Protein AF-A0AAX4KE90-F1 (afdb_monomer)

Organism: NCBI:txid1423913

pLDDT: mean 71.51, std 12.69, range [43.91, 91.75]

Structure (mmCIF, N/CA/C/O backbone):
data_AF-A0AAX4KE90-F1
#
_entry.id   AF-A0AAX4KE90-F1
#
loop_
_atom_site.group_PDB
_atom_site.id
_atom_site.type_symbol
_atom_site.label_atom_id
_atom_site.label_alt_id
_atom_site.label_comp_id
_atom_site.label_asym_id
_atom_site.label_entity_id
_atom_site.label_seq_id
_atom_site.pdbx_PDB_ins_code
_atom_site.Cartn_x
_atom_site.Cartn_y
_atom_site.Cartn_z
_atom_site.occupancy
_atom_site.B_iso_or_equiv
_atom_site.auth_seq_id
_atom_site.auth_comp_id
_atom_site.auth_asym_id
_atom_site.auth_atom_id
_atom_site.pdbx_PDB_model_num
ATOM 1 N N . MET A 1 1 ? -18.660 1.864 44.547 1.00 46.84 1 MET A N 1
ATOM 2 C CA . MET A 1 1 ? -18.803 2.066 43.085 1.00 46.84 1 MET A CA 1
ATOM 3 C C . MET A 1 1 ? -17.584 2.753 42.458 1.00 46.84 1 MET A C 1
ATOM 5 O O . MET A 1 1 ? -17.376 2.588 41.273 1.00 46.84 1 MET A O 1
ATOM 9 N N . THR A 1 2 ? -16.749 3.467 43.222 1.00 52.31 2 THR A N 1
ATOM 10 C CA . THR A 1 2 ? -15.559 4.207 42.752 1.00 52.31 2 THR A CA 1
ATOM 11 C C . THR A 1 2 ? -14.305 3.350 42.516 1.00 52.31 2 THR A C 1
ATOM 13 O O . THR A 1 2 ? -13.546 3.651 41.601 1.00 52.31 2 THR A O 1
ATOM 16 N N . GLU A 1 3 ? -14.090 2.265 43.269 1.00 49.69 3 GLU A N 1
ATOM 17 C CA . GLU A 1 3 ? -12.878 1.432 43.130 1.00 49.69 3 GLU A CA 1
ATOM 18 C C . GLU A 1 3 ? -12.846 0.565 41.859 1.00 49.69 3 GLU A C 1
ATOM 20 O O . GLU A 1 3 ? -11.779 0.390 41.275 1.00 49.69 3 GLU A O 1
ATOM 25 N N . ALA A 1 4 ? -14.001 0.103 41.365 1.00 54.19 4 ALA A N 1
ATOM 26 C CA . ALA A 1 4 ? -14.086 -0.668 40.118 1.00 54.19 4 ALA A CA 1
ATOM 27 C C . ALA A 1 4 ? -13.655 0.167 38.894 1.00 54.19 4 ALA A C 1
ATOM 29 O O . ALA A 1 4 ? -12.839 -0.274 38.090 1.00 54.19 4 ALA A O 1
ATOM 30 N N . TYR A 1 5 ? -14.094 1.430 38.818 1.00 48.88 5 TYR A N 1
ATOM 31 C CA . TYR A 1 5 ? -13.675 2.357 37.757 1.00 48.88 5 TYR A CA 1
ATOM 32 C C . TYR A 1 5 ? -12.189 2.736 37.833 1.00 48.88 5 TYR A C 1
ATOM 34 O O . TYR A 1 5 ? -11.573 3.060 36.816 1.00 48.88 5 TYR A O 1
ATOM 42 N N . LEU A 1 6 ? -11.605 2.723 39.033 1.00 51.50 6 LEU A N 1
ATOM 43 C CA . LEU A 1 6 ? -10.176 2.954 39.245 1.00 51.50 6 LEU A CA 1
ATOM 44 C C . LEU A 1 6 ? -9.335 1.747 38.801 1.00 51.50 6 LEU A C 1
ATOM 46 O O . LEU A 1 6 ? -8.264 1.946 38.227 1.00 51.50 6 LEU A O 1
ATOM 50 N N . GLY A 1 7 ? -9.829 0.522 39.007 1.00 58.28 7 GLY A N 1
ATOM 51 C CA . GLY A 1 7 ? -9.220 -0.713 38.503 1.00 58.28 7 GLY A CA 1
ATOM 52 C C . GLY A 1 7 ? -9.198 -0.775 36.975 1.00 58.28 7 GLY A C 1
ATOM 53 O O . GLY A 1 7 ? -8.133 -0.966 36.387 1.00 58.28 7 GLY A O 1
ATOM 54 N N . ASP A 1 8 ? -10.331 -0.494 36.328 1.00 58.62 8 ASP A N 1
ATOM 55 C CA . ASP A 1 8 ? -10.442 -0.512 34.864 1.00 58.62 8 ASP A CA 1
ATOM 56 C C . ASP A 1 8 ? -9.582 0.563 34.191 1.00 58.62 8 ASP A C 1
ATOM 58 O O . ASP A 1 8 ? -8.920 0.286 33.192 1.00 58.62 8 ASP A O 1
ATOM 62 N N . ARG A 1 9 ? -9.492 1.777 34.759 1.00 55.72 9 ARG A N 1
ATOM 63 C CA . ARG A 1 9 ? -8.575 2.808 34.235 1.00 55.72 9 ARG A CA 1
ATOM 64 C C . ARG A 1 9 ? -7.113 2.406 34.345 1.00 55.72 9 ARG A C 1
ATOM 66 O O . ARG A 1 9 ? -6.343 2.716 33.438 1.00 55.72 9 ARG A O 1
ATOM 73 N N . LYS A 1 10 ? -6.724 1.741 35.437 1.00 51.50 10 LYS A N 1
ATOM 74 C CA . LYS A 1 10 ? -5.350 1.260 35.615 1.00 51.50 10 LYS A CA 1
ATOM 75 C C . LYS A 1 10 ? -5.037 0.106 34.671 1.00 51.50 10 LYS A C 1
ATOM 77 O O . LYS A 1 10 ? -3.953 0.095 34.109 1.00 51.50 10 LYS A O 1
ATOM 82 N N . LEU A 1 11 ? -5.973 -0.812 34.436 1.00 57.06 11 LEU A N 1
ATOM 83 C CA . LEU A 1 11 ? -5.819 -1.880 33.442 1.00 57.06 11 LEU A CA 1
ATOM 84 C C . LEU A 1 11 ? -5.725 -1.324 32.018 1.00 57.06 11 LEU A C 1
ATOM 86 O O . LEU A 1 11 ? -4.873 -1.757 31.240 1.00 57.06 11 LEU A O 1
ATOM 90 N N . PHE A 1 12 ? -6.540 -0.315 31.704 1.00 57.16 12 PHE A N 1
ATOM 91 C CA . PHE A 1 12 ? -6.494 0.367 30.418 1.00 57.16 12 PHE A CA 1
ATOM 92 C C . PHE A 1 12 ? -5.163 1.102 30.238 1.00 57.16 12 PHE A C 1
ATOM 94 O O . PHE A 1 12 ? -4.506 0.905 29.225 1.00 57.16 12 PHE A O 1
ATOM 101 N N . SER A 1 13 ? -4.690 1.866 31.230 1.00 53.56 13 SER A N 1
ATOM 102 C CA . SER A 1 13 ? -3.394 2.550 31.134 1.00 53.56 13 SER A CA 1
ATOM 103 C C . SER A 1 13 ? -2.219 1.567 31.082 1.00 53.56 13 SER A C 1
ATOM 105 O O . SER A 1 13 ? -1.319 1.735 30.265 1.00 53.56 13 SER A O 1
ATOM 107 N N . LEU A 1 14 ? -2.236 0.512 31.904 1.00 56.34 14 LEU A N 1
ATOM 108 C CA . LEU A 1 14 ? -1.171 -0.494 31.970 1.00 56.34 14 LEU A CA 1
ATOM 109 C C . LEU A 1 14 ? -1.101 -1.366 30.705 1.00 56.34 14 LEU A C 1
ATOM 111 O O . LEU A 1 14 ? -0.021 -1.844 30.395 1.00 56.34 14 LEU A O 1
ATOM 115 N N . SER A 1 15 ? -2.200 -1.543 29.959 1.00 56.81 15 SER A N 1
ATOM 116 C CA . SER A 1 15 ? -2.194 -2.201 28.635 1.00 56.81 15 SER A CA 1
ATOM 117 C C . SER A 1 15 ? -1.905 -1.236 27.479 1.00 56.81 15 SER A C 1
ATOM 119 O O . SER A 1 15 ? -1.286 -1.619 26.488 1.00 56.81 15 SER A O 1
ATOM 121 N N . TYR A 1 16 ? -2.312 0.030 27.596 1.00 56.03 16 TYR A N 1
ATOM 122 C CA . TYR A 1 16 ? -2.156 1.034 26.540 1.00 56.03 16 TYR A CA 1
ATOM 123 C C . TYR A 1 16 ? -0.698 1.487 26.358 1.00 56.03 16 TYR A C 1
ATOM 125 O O . TYR A 1 16 ? -0.224 1.610 25.230 1.00 56.03 16 TYR A O 1
ATOM 133 N N . PHE A 1 17 ? 0.046 1.671 27.455 1.00 50.78 17 PHE A N 1
ATOM 134 C CA . PHE A 1 17 ? 1.477 2.013 27.419 1.00 50.78 17 PHE A CA 1
ATOM 135 C C . PHE A 1 17 ? 2.355 0.965 26.699 1.00 50.78 17 PHE A C 1
ATOM 137 O O . PHE A 1 17 ? 3.159 1.350 25.839 1.00 50.78 17 PHE A O 1
ATOM 144 N N . PRO A 1 18 ? 2.201 -0.346 26.971 1.00 50.44 18 PRO A N 1
ATOM 145 C CA . PRO A 1 18 ? 2.867 -1.376 26.192 1.00 50.44 18 PRO A CA 1
ATOM 146 C C . PRO A 1 18 ? 2.327 -1.468 24.765 1.00 50.44 18 PRO A C 1
ATOM 148 O O . PRO A 1 18 ? 3.135 -1.571 23.855 1.00 50.44 18 PRO A O 1
ATOM 151 N N . ALA A 1 19 ? 1.017 -1.374 24.509 1.00 54.34 19 ALA A N 1
ATOM 152 C CA . ALA A 1 19 ? 0.488 -1.439 23.138 1.00 54.34 19 ALA A CA 1
ATOM 153 C C . ALA A 1 19 ? 1.063 -0.343 22.214 1.00 54.34 19 ALA A C 1
ATOM 155 O O . ALA A 1 19 ? 1.414 -0.623 21.068 1.00 54.34 19 ALA A O 1
ATOM 156 N N . ALA A 1 20 ? 1.244 0.879 22.728 1.00 52.62 20 ALA A N 1
ATOM 157 C CA . ALA A 1 20 ? 1.882 1.972 21.993 1.00 52.62 20 ALA A CA 1
ATOM 158 C C . ALA A 1 20 ? 3.394 1.754 21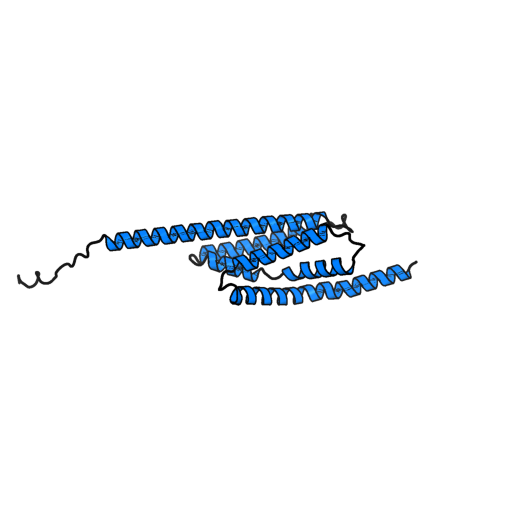.780 1.00 52.62 20 ALA A C 1
ATOM 160 O O . ALA A 1 20 ? 3.920 2.066 20.713 1.00 52.62 20 ALA A O 1
ATOM 161 N N . SER A 1 21 ? 4.093 1.185 22.767 1.00 53.03 21 SER A N 1
ATOM 162 C CA . SER A 1 21 ? 5.539 0.909 22.687 1.00 53.03 21 SER A CA 1
ATOM 163 C C . SER A 1 21 ? 5.865 -0.312 21.813 1.00 53.03 21 SER A C 1
ATOM 165 O O . SER A 1 21 ? 6.805 -0.286 21.019 1.00 53.03 21 SER A O 1
ATOM 167 N N . TYR A 1 22 ? 5.060 -1.373 21.908 1.00 59.56 22 TYR A N 1
ATOM 168 C CA . TYR A 1 22 ? 5.207 -2.598 21.125 1.00 59.56 22 TYR A CA 1
ATOM 169 C C . TYR A 1 22 ? 4.853 -2.393 19.654 1.00 59.56 22 TYR A C 1
ATOM 171 O O . TYR A 1 22 ? 5.427 -3.086 18.824 1.00 59.56 22 TYR A O 1
ATOM 179 N N . GLY A 1 23 ? 4.000 -1.424 19.301 1.00 63.09 23 GLY A N 1
ATOM 180 C CA . GLY A 1 23 ? 3.663 -1.140 17.901 1.00 63.09 23 GLY A CA 1
ATOM 181 C C . GLY A 1 23 ? 4.884 -0.802 17.032 1.00 63.09 23 GLY A C 1
ATOM 182 O O . GLY A 1 23 ? 4.987 -1.274 15.898 1.00 63.09 23 GLY A O 1
ATOM 183 N N . TYR A 1 24 ? 5.856 -0.058 17.573 1.00 66.12 24 TYR A N 1
ATOM 184 C CA . TYR A 1 24 ? 7.086 0.287 16.849 1.00 66.12 24 TYR A CA 1
ATOM 185 C C . TYR A 1 24 ? 7.992 -0.928 16.626 1.00 66.12 24 TYR A C 1
ATOM 187 O O . TYR A 1 24 ? 8.431 -1.177 15.502 1.00 66.12 24 TYR A O 1
ATOM 195 N N . LEU A 1 25 ? 8.240 -1.710 17.681 1.00 69.06 25 LEU A N 1
ATOM 196 C CA . LEU A 1 25 ? 9.061 -2.924 17.610 1.00 69.06 25 LEU A CA 1
ATOM 197 C C . LEU A 1 25 ? 8.417 -3.983 16.719 1.00 69.06 25 LEU A C 1
ATOM 199 O O . LEU A 1 25 ? 9.088 -4.585 15.884 1.00 69.06 25 LEU A O 1
ATOM 203 N N . GLN A 1 26 ? 7.108 -4.162 16.862 1.00 68.06 26 GLN A N 1
ATOM 204 C CA . GLN A 1 26 ? 6.329 -5.078 16.052 1.00 68.06 26 GLN A CA 1
ATOM 205 C C . GLN A 1 26 ? 6.478 -4.725 14.580 1.00 68.06 26 GLN A C 1
ATOM 207 O O . GLN A 1 26 ? 6.884 -5.582 13.808 1.00 68.06 26 GLN A O 1
ATOM 212 N N . GLY A 1 27 ? 6.266 -3.462 14.204 1.00 69.12 27 GLY A N 1
ATOM 213 C CA . GLY A 1 27 ? 6.448 -3.033 12.826 1.00 69.12 27 GLY A CA 1
ATOM 214 C C . GLY A 1 27 ? 7.867 -3.291 12.304 1.00 69.12 27 GLY A C 1
ATOM 215 O O . GLY A 1 27 ? 8.022 -3.692 11.155 1.00 69.12 27 GLY A O 1
ATOM 216 N N . ILE A 1 28 ? 8.918 -3.056 13.099 1.00 73.94 28 ILE A N 1
ATOM 217 C CA . ILE A 1 28 ? 10.302 -3.347 12.673 1.00 73.94 28 ILE A CA 1
ATOM 218 C C . ILE A 1 28 ? 10.453 -4.838 12.347 1.00 73.94 28 ILE A C 1
ATOM 220 O O . ILE A 1 28 ? 10.958 -5.180 11.278 1.00 73.94 28 ILE A O 1
ATOM 224 N N . VAL A 1 29 ? 9.957 -5.714 13.224 1.00 75.69 29 VAL A N 1
ATOM 225 C CA . VAL A 1 29 ? 10.002 -7.170 13.037 1.00 75.69 29 VAL A CA 1
ATOM 226 C C . VAL A 1 29 ? 9.205 -7.594 11.801 1.00 75.69 29 VAL A C 1
ATOM 228 O O . VAL A 1 29 ? 9.729 -8.338 10.972 1.00 75.69 29 VAL A O 1
ATOM 231 N N . THR A 1 30 ? 7.979 -7.095 11.609 1.00 71.06 30 THR A N 1
ATOM 232 C CA . THR A 1 30 ? 7.179 -7.437 10.420 1.00 71.06 30 THR A CA 1
ATOM 233 C C . THR A 1 30 ? 7.818 -6.923 9.137 1.00 71.06 30 THR A C 1
ATOM 235 O O . THR A 1 30 ? 7.784 -7.619 8.126 1.00 71.06 30 THR A O 1
ATOM 238 N N . GLY A 1 31 ? 8.421 -5.733 9.164 1.00 70.62 31 GLY A N 1
ATOM 239 C CA . GLY A 1 31 ? 9.139 -5.167 8.023 1.00 70.62 31 GLY A CA 1
ATOM 240 C C . GLY A 1 31 ? 10.363 -5.999 7.641 1.00 70.62 31 GLY A C 1
ATOM 241 O O . GLY A 1 31 ? 10.573 -6.275 6.462 1.00 70.62 31 GLY A O 1
ATOM 242 N N . TRP A 1 32 ? 11.128 -6.467 8.632 1.00 76.12 32 TRP A N 1
ATOM 243 C CA . TRP A 1 32 ? 12.263 -7.371 8.420 1.00 76.12 32 TRP A CA 1
ATOM 244 C C . TRP A 1 32 ? 11.829 -8.719 7.845 1.00 76.12 32 TRP A C 1
ATOM 246 O O . TRP A 1 32 ? 12.407 -9.176 6.861 1.00 76.12 32 TRP A O 1
ATOM 256 N N . ILE A 1 33 ? 10.784 -9.333 8.408 1.00 74.81 33 ILE A N 1
ATOM 257 C CA . ILE A 1 33 ? 10.239 -10.603 7.907 1.00 74.81 33 ILE A CA 1
ATOM 258 C C . ILE A 1 33 ? 9.702 -10.430 6.485 1.00 74.81 33 ILE A C 1
ATOM 260 O O . ILE A 1 33 ? 9.957 -11.276 5.633 1.00 74.81 33 ILE A O 1
ATOM 264 N N . ALA A 1 34 ? 8.996 -9.334 6.200 1.00 67.62 34 ALA A N 1
ATOM 265 C CA . ALA A 1 34 ? 8.468 -9.049 4.869 1.00 67.62 34 ALA A CA 1
ATOM 266 C C . ALA A 1 34 ? 9.583 -8.799 3.843 1.00 67.62 34 ALA A C 1
ATOM 268 O O . ALA A 1 34 ? 9.483 -9.274 2.712 1.00 67.62 34 ALA A O 1
ATOM 269 N N . GLY A 1 35 ? 10.653 -8.099 4.233 1.00 68.00 35 GLY A N 1
ATOM 270 C CA . GLY A 1 35 ? 11.846 -7.911 3.407 1.00 68.00 35 GLY A CA 1
ATOM 271 C C . GLY A 1 35 ? 12.534 -9.240 3.103 1.00 68.00 35 GLY A C 1
ATOM 272 O O . GLY A 1 35 ? 12.711 -9.592 1.940 1.00 68.00 35 GLY A O 1
ATOM 273 N N . TRP A 1 36 ? 12.807 -10.041 4.135 1.00 76.12 36 TRP A N 1
ATOM 274 C CA . TRP A 1 36 ? 13.413 -11.363 3.976 1.00 76.12 36 TRP A CA 1
ATOM 275 C C . TRP A 1 36 ? 12.542 -12.318 3.144 1.00 76.12 36 TRP A C 1
ATOM 277 O O . TRP A 1 36 ? 13.047 -13.017 2.269 1.00 76.12 36 TRP A O 1
ATOM 287 N N . ALA A 1 37 ? 11.222 -12.315 3.351 1.00 66.94 37 ALA A N 1
ATOM 288 C CA . ALA A 1 37 ? 10.285 -13.130 2.579 1.00 66.94 37 ALA A CA 1
ATOM 289 C C . ALA A 1 37 ? 10.194 -12.684 1.109 1.00 66.94 37 ALA A C 1
ATOM 291 O O . ALA A 1 37 ? 10.102 -13.528 0.215 1.00 66.94 37 ALA A O 1
ATOM 292 N N . SER A 1 38 ? 10.248 -11.374 0.849 1.00 63.12 38 SER A N 1
ATOM 293 C CA . SER A 1 38 ? 10.292 -10.810 -0.504 1.00 63.12 38 SER A CA 1
ATOM 294 C C . SER A 1 38 ? 11.571 -11.202 -1.243 1.00 63.12 38 SER A C 1
ATOM 296 O O . SER A 1 38 ? 11.510 -11.634 -2.398 1.00 63.12 38 SER A O 1
ATOM 29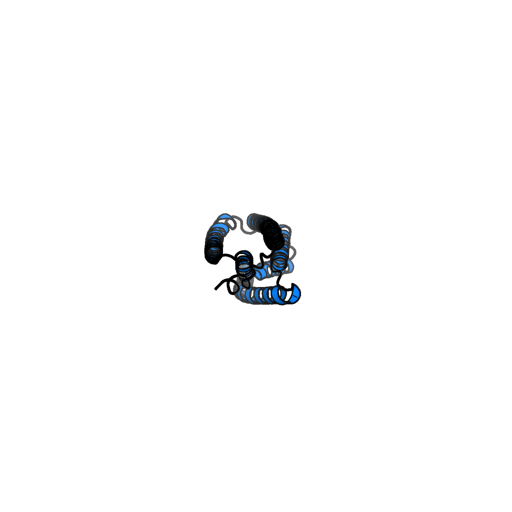8 N N . ASP A 1 39 ? 12.717 -11.072 -0.578 1.00 63.31 39 ASP A N 1
ATOM 299 C CA . ASP A 1 39 ? 14.025 -11.268 -1.199 1.00 63.31 39 ASP A CA 1
ATOM 300 C C . ASP A 1 39 ? 14.395 -12.758 -1.311 1.00 63.31 39 ASP A C 1
ATOM 302 O O . ASP A 1 39 ? 14.988 -13.172 -2.306 1.00 63.31 39 ASP A O 1
ATOM 306 N N . GLY A 1 40 ? 13.983 -13.589 -0.349 1.00 62.56 40 GLY A N 1
ATOM 307 C CA . GLY A 1 40 ? 14.252 -15.029 -0.333 1.00 62.56 40 GLY A CA 1
ATOM 308 C C . GLY A 1 40 ? 13.210 -15.872 -1.075 1.00 62.56 40 GLY A C 1
ATOM 309 O O . GLY A 1 40 ? 13.531 -16.573 -2.035 1.00 62.56 40 GLY A O 1
ATOM 310 N N . PHE A 1 41 ? 11.945 -15.833 -0.641 1.00 57.97 41 PHE A N 1
ATOM 311 C CA . PHE A 1 41 ? 10.937 -16.826 -1.048 1.00 57.97 41 PHE A CA 1
ATOM 312 C C . PHE A 1 41 ? 10.348 -16.571 -2.447 1.00 57.97 41 PHE A C 1
ATOM 314 O O . PHE A 1 41 ? 9.869 -17.494 -3.105 1.00 57.97 41 PHE A O 1
ATOM 321 N N . LEU A 1 42 ? 10.393 -15.326 -2.934 1.00 59.50 42 LEU A N 1
ATOM 322 C CA . LEU A 1 42 ? 9.690 -14.897 -4.154 1.00 59.50 42 LEU A CA 1
ATOM 323 C C . LEU A 1 42 ? 10.613 -14.479 -5.308 1.00 59.50 42 LEU A C 1
ATOM 325 O O . LEU A 1 42 ? 10.142 -13.916 -6.302 1.00 59.50 42 LEU A O 1
ATOM 329 N N . LYS A 1 43 ? 11.911 -14.812 -5.217 1.00 57.66 43 LYS A N 1
ATOM 330 C CA . LYS A 1 43 ? 12.922 -14.616 -6.277 1.00 57.66 43 LYS A CA 1
ATOM 331 C C . LYS A 1 43 ? 12.906 -13.194 -6.871 1.00 57.66 43 LYS A C 1
ATOM 333 O O . LYS A 1 43 ? 13.013 -13.027 -8.084 1.00 57.66 43 LYS A O 1
ATOM 338 N N . GLY A 1 44 ? 12.703 -12.178 -6.028 1.00 59.38 44 GLY A N 1
ATOM 339 C CA . GLY A 1 44 ? 12.715 -10.766 -6.425 1.00 59.38 44 GLY A CA 1
ATOM 340 C C . GLY A 1 44 ? 11.396 -10.203 -6.970 1.00 59.38 44 GLY A C 1
ATOM 341 O O . GLY A 1 44 ? 11.322 -9.010 -7.242 1.00 59.38 44 GLY A O 1
ATOM 342 N N . LYS A 1 45 ? 10.313 -10.988 -7.095 1.00 64.44 45 LYS A N 1
ATOM 343 C CA . LYS A 1 45 ? 8.989 -10.420 -7.416 1.00 64.44 45 LYS A CA 1
ATOM 344 C C . LYS A 1 45 ? 8.383 -9.823 -6.145 1.00 64.44 45 LYS A C 1
ATOM 346 O O . LYS A 1 45 ? 7.886 -10.566 -5.309 1.00 64.44 45 LYS A O 1
ATOM 351 N N . ARG A 1 46 ? 8.390 -8.488 -6.030 1.00 70.81 46 ARG A N 1
ATOM 352 C CA . ARG A 1 46 ? 7.935 -7.728 -4.839 1.00 70.81 46 ARG A CA 1
ATOM 353 C C . ARG A 1 46 ? 6.417 -7.530 -4.736 1.00 70.81 46 ARG A C 1
ATOM 355 O O . ARG A 1 46 ? 5.866 -7.479 -3.638 1.00 70.81 46 ARG A O 1
ATOM 362 N N . TRP A 1 47 ? 5.713 -7.510 -5.872 1.00 72.31 47 TRP A N 1
ATOM 363 C CA . TRP A 1 47 ? 4.252 -7.328 -5.933 1.00 72.31 47 TRP A CA 1
ATOM 364 C C . TRP A 1 47 ? 3.393 -8.342 -5.125 1.00 72.31 47 TRP A C 1
ATOM 366 O O . TRP A 1 47 ? 2.371 -7.919 -4.582 1.00 72.31 47 TRP A O 1
ATOM 376 N N . PRO A 1 48 ? 3.731 -9.648 -5.005 1.00 75.94 48 PRO A N 1
ATOM 377 C CA . PRO A 1 48 ? 2.894 -10.615 -4.302 1.00 75.94 48 PRO A CA 1
ATOM 378 C C . PRO A 1 48 ? 2.975 -10.451 -2.783 1.00 75.94 48 PRO A C 1
ATOM 380 O O . PRO A 1 48 ? 1.961 -10.629 -2.120 1.00 75.94 48 PRO A O 1
ATOM 383 N N . VAL A 1 49 ? 4.122 -10.041 -2.227 1.00 77.44 49 VAL A N 1
ATOM 384 C CA . VAL A 1 49 ? 4.238 -9.738 -0.787 1.00 77.44 49 VAL A CA 1
ATOM 385 C C . VAL A 1 49 ? 3.364 -8.544 -0.423 1.00 77.44 49 VAL A C 1
ATOM 387 O O . VAL A 1 49 ? 2.638 -8.586 0.566 1.00 77.44 49 VAL A O 1
ATOM 390 N N . ILE A 1 50 ? 3.377 -7.507 -1.265 1.00 78.62 50 ILE A N 1
ATOM 391 C CA . ILE A 1 50 ? 2.544 -6.315 -1.091 1.00 78.62 50 ILE A CA 1
ATOM 392 C C . ILE A 1 50 ? 1.050 -6.684 -1.134 1.00 78.62 50 ILE A C 1
ATOM 394 O O . ILE A 1 50 ? 0.276 -6.249 -0.280 1.00 78.62 50 ILE A O 1
ATOM 398 N N . ALA A 1 51 ? 0.641 -7.515 -2.098 1.00 80.69 51 ALA A N 1
ATOM 399 C CA . ALA A 1 51 ? -0.746 -7.954 -2.237 1.00 80.69 51 ALA A CA 1
ATOM 400 C C . ALA A 1 51 ? -1.205 -8.852 -1.074 1.00 80.69 51 ALA A C 1
ATOM 402 O O . ALA A 1 51 ? -2.287 -8.634 -0.527 1.00 80.69 51 ALA A O 1
ATOM 403 N N . LEU A 1 52 ? -0.377 -9.819 -0.661 1.00 81.06 52 LEU A N 1
ATOM 404 C CA . LEU A 1 52 ? -0.655 -10.686 0.487 1.00 81.06 52 LEU A CA 1
ATOM 405 C C . LEU A 1 52 ? -0.804 -9.865 1.761 1.00 81.06 52 LEU A C 1
ATOM 407 O O . LEU A 1 52 ? -1.783 -10.020 2.485 1.00 81.06 52 LEU A O 1
ATOM 411 N N . TYR A 1 53 ? 0.113 -8.935 1.998 1.00 79.06 53 TYR A N 1
ATOM 412 C CA . TYR A 1 53 ? 0.011 -8.042 3.137 1.00 79.06 53 TYR A CA 1
ATOM 413 C C . TYR A 1 53 ? -1.302 -7.247 3.133 1.00 79.06 53 TYR A C 1
ATOM 415 O O . TYR A 1 53 ? -2.037 -7.252 4.119 1.00 79.06 53 TYR A O 1
ATOM 423 N N . ASN A 1 54 ? -1.637 -6.608 2.010 1.00 82.25 54 ASN A N 1
ATOM 424 C CA . ASN A 1 54 ? -2.864 -5.826 1.913 1.00 82.25 54 ASN A CA 1
ATOM 425 C C . ASN A 1 54 ? -4.126 -6.693 2.104 1.00 82.25 54 ASN A C 1
ATOM 427 O O . ASN A 1 54 ? -5.120 -6.223 2.654 1.00 82.25 54 ASN A O 1
ATOM 431 N N . SER A 1 55 ? -4.081 -7.974 1.719 1.00 81.31 55 SER A N 1
ATOM 432 C CA . SER A 1 55 ? -5.168 -8.920 1.994 1.00 81.31 55 SER A CA 1
ATOM 433 C C . SER A 1 55 ? -5.326 -9.225 3.490 1.00 81.31 55 SER A C 1
ATOM 435 O O . SER A 1 55 ? -6.450 -9.248 3.985 1.00 81.31 55 SER A O 1
ATOM 437 N N . VAL A 1 56 ? -4.224 -9.358 4.239 1.00 81.06 56 VAL A N 1
ATOM 438 C CA . VAL A 1 56 ? -4.257 -9.554 5.700 1.00 81.06 56 VAL A CA 1
ATOM 439 C C . VAL A 1 56 ? -4.850 -8.330 6.399 1.00 81.06 56 VAL A C 1
ATOM 441 O O . VAL A 1 56 ? -5.669 -8.478 7.308 1.00 81.06 56 VAL A O 1
ATOM 444 N N . VAL A 1 57 ? -4.500 -7.121 5.947 1.00 79.81 57 VAL A N 1
ATOM 445 C CA . VAL A 1 57 ? -5.085 -5.870 6.461 1.00 79.81 57 VAL A CA 1
ATOM 446 C C . VAL A 1 57 ? -6.584 -5.811 6.184 1.00 79.81 57 VAL A C 1
ATOM 448 O O . VAL A 1 57 ? -7.352 -5.509 7.095 1.00 79.81 57 VAL A O 1
ATOM 451 N N . LEU A 1 58 ? -7.016 -6.153 4.966 1.00 81.88 58 LEU A N 1
ATOM 452 C CA . LEU A 1 58 ? -8.434 -6.179 4.607 1.00 81.88 58 LEU A CA 1
ATOM 453 C C . LEU A 1 58 ? -9.221 -7.153 5.496 1.00 81.88 58 LEU A C 1
ATOM 455 O O . LEU A 1 58 ? -10.253 -6.781 6.049 1.00 81.88 58 LEU A O 1
ATOM 459 N N . VAL A 1 59 ? -8.719 -8.380 5.669 1.00 81.88 59 VAL A N 1
ATOM 460 C CA . VAL A 1 59 ? -9.364 -9.403 6.508 1.00 81.88 59 VAL A CA 1
ATOM 461 C C . VAL A 1 59 ? -9.441 -8.944 7.963 1.00 81.88 59 VAL A C 1
ATOM 463 O O . VAL A 1 59 ? -10.488 -9.080 8.589 1.00 81.88 59 VAL A O 1
ATOM 466 N N . THR A 1 60 ? -8.372 -8.344 8.490 1.00 77.31 60 THR A N 1
ATOM 467 C CA . THR A 1 60 ? -8.334 -7.845 9.873 1.00 77.31 60 THR A CA 1
ATOM 468 C C . THR A 1 60 ? -9.299 -6.671 10.074 1.00 77.31 60 THR A C 1
ATOM 470 O O . THR A 1 60 ? -10.011 -6.632 11.075 1.00 77.31 60 THR A O 1
ATOM 473 N N . ALA A 1 61 ? -9.386 -5.747 9.110 1.00 75.19 61 ALA A N 1
ATOM 474 C CA . ALA A 1 61 ? -10.313 -4.615 9.156 1.00 75.19 61 ALA A CA 1
ATOM 475 C C . ALA A 1 61 ? -11.782 -5.067 9.109 1.00 75.19 61 ALA A C 1
ATOM 477 O O . ALA A 1 61 ? -12.602 -4.567 9.878 1.00 75.19 61 ALA A O 1
ATOM 478 N N . ILE A 1 62 ? -12.110 -6.046 8.257 1.00 77.88 62 ILE A N 1
ATOM 479 C CA . ILE A 1 62 ? -13.457 -6.632 8.182 1.00 77.88 62 ILE A CA 1
ATOM 480 C C . ILE A 1 62 ? -13.777 -7.411 9.463 1.00 77.88 62 ILE A C 1
ATOM 482 O O . ILE A 1 62 ? -14.865 -7.255 10.013 1.00 77.88 62 ILE A O 1
ATOM 486 N N . ALA A 1 63 ? -12.831 -8.203 9.978 1.00 75.69 63 ALA A N 1
ATOM 487 C CA . ALA A 1 63 ? -13.011 -8.949 11.221 1.00 75.69 63 ALA A CA 1
ATOM 488 C C . ALA A 1 63 ? -13.305 -8.006 12.398 1.00 75.69 63 ALA A C 1
ATOM 490 O O . ALA A 1 63 ? -14.274 -8.221 13.121 1.00 75.69 63 ALA A O 1
ATOM 491 N N . LEU A 1 64 ? -12.541 -6.916 12.538 1.00 71.25 64 LEU A N 1
ATOM 492 C CA . LEU A 1 64 ? -12.776 -5.884 13.555 1.00 71.25 64 LEU A CA 1
ATOM 493 C C . LEU A 1 64 ? -14.098 -5.126 13.354 1.00 71.25 64 LEU A C 1
ATOM 495 O O . LEU A 1 64 ? -14.674 -4.650 14.327 1.00 71.25 64 LEU A O 1
ATOM 499 N N . ALA A 1 65 ? -14.587 -4.995 12.117 1.00 70.38 65 ALA A N 1
ATOM 500 C CA . ALA A 1 65 ? -15.862 -4.332 11.836 1.00 70.38 65 ALA A CA 1
ATOM 501 C C . ALA A 1 65 ? -17.081 -5.196 12.206 1.00 70.38 65 ALA A C 1
ATOM 503 O O . ALA A 1 65 ? -18.124 -4.650 12.570 1.00 70.38 65 ALA A O 1
ATOM 504 N N . VAL A 1 66 ? -16.959 -6.523 12.093 1.00 69.75 66 VAL A N 1
ATOM 505 C CA . VAL A 1 66 ? -18.053 -7.486 12.314 1.00 69.75 66 VAL A CA 1
ATOM 506 C C . VAL A 1 66 ? -18.097 -8.000 13.758 1.00 69.75 66 VAL A C 1
ATOM 508 O O . VAL A 1 66 ? -19.176 -8.305 14.264 1.00 69.75 66 VAL A O 1
ATOM 511 N N . LEU A 1 67 ? -16.953 -8.085 14.443 1.00 64.56 67 LEU A N 1
ATOM 512 C CA . LEU A 1 67 ? -16.877 -8.618 15.803 1.00 64.56 67 LEU A CA 1
ATOM 513 C C . LEU A 1 67 ? -17.520 -7.667 16.847 1.00 64.56 67 LEU A C 1
ATOM 515 O O . LEU A 1 67 ? -17.224 -6.470 16.878 1.00 64.56 67 LEU A O 1
ATOM 519 N N . PRO A 1 68 ? -18.390 -8.170 17.749 1.00 58.38 68 PRO A N 1
ATOM 520 C CA . PRO A 1 68 ? -18.974 -7.367 18.821 1.00 58.38 68 PRO A CA 1
ATOM 521 C C . PRO A 1 68 ? -17.958 -7.093 19.943 1.00 58.38 68 PRO A C 1
ATOM 523 O O . PRO A 1 68 ? -17.421 -8.017 20.551 1.00 58.38 68 PRO A O 1
ATOM 526 N N . LEU A 1 69 ? -17.740 -5.805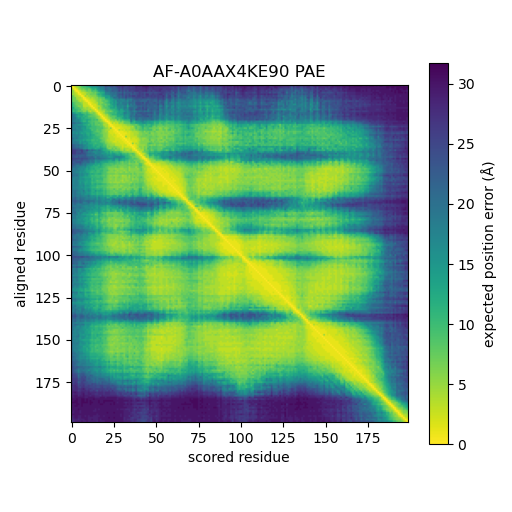 20.244 1.00 54.22 69 LEU A N 1
ATOM 527 C CA . LEU A 1 69 ? -16.718 -5.276 21.170 1.00 54.22 69 LEU A CA 1
ATOM 528 C C . LEU A 1 69 ? -16.611 -5.961 22.551 1.00 54.22 69 LEU A C 1
ATOM 530 O O . LEU A 1 69 ? -15.564 -5.864 23.184 1.00 54.22 69 LEU A O 1
ATOM 534 N N . TRP A 1 70 ? -17.678 -6.602 23.039 1.00 52.31 70 TRP A N 1
ATOM 535 C CA . TRP A 1 70 ? -17.817 -7.000 24.447 1.00 52.31 70 TRP A CA 1
ATOM 536 C C . TRP A 1 70 ? -17.955 -8.509 24.704 1.00 52.31 70 TRP A C 1
ATOM 538 O O . TRP A 1 70 ? -17.967 -8.901 25.864 1.00 52.31 70 TRP A O 1
ATOM 548 N N . GLU A 1 71 ? -18.020 -9.369 23.680 1.00 55.38 71 GLU A N 1
ATOM 549 C CA . GLU A 1 71 ? -18.119 -10.831 23.900 1.00 55.38 71 GLU A CA 1
ATOM 550 C C . GLU A 1 71 ? -16.752 -11.527 23.974 1.00 55.38 71 GLU A C 1
ATOM 552 O O . GLU A 1 71 ? -16.569 -12.477 24.735 1.00 55.38 71 GLU A O 1
ATOM 557 N N . HIS A 1 72 ? -15.757 -11.038 23.228 1.00 57.78 72 HIS A N 1
ATOM 558 C CA . HIS A 1 72 ? -14.434 -11.662 23.140 1.00 57.78 72 HIS A CA 1
ATOM 559 C C . HIS A 1 72 ? -13.318 -10.615 23.226 1.00 57.78 72 HIS A C 1
ATOM 561 O O . HIS A 1 72 ? -12.736 -10.223 22.210 1.00 57.78 72 HIS A O 1
ATOM 567 N N . LEU A 1 73 ? -13.000 -10.182 24.454 1.00 60.00 73 LEU A N 1
ATOM 568 C CA . LEU A 1 73 ? -11.926 -9.216 24.725 1.00 60.00 73 LEU A CA 1
ATOM 569 C C . LEU A 1 73 ? -10.583 -9.689 24.138 1.00 60.00 73 LEU A C 1
ATOM 571 O O . LEU A 1 73 ? -9.933 -8.948 23.408 1.00 60.00 73 LEU A O 1
ATOM 575 N N . GLY A 1 74 ? -10.198 -10.949 24.376 1.00 64.12 74 GLY A N 1
ATOM 576 C CA . GLY A 1 74 ? -8.924 -11.500 23.894 1.00 64.12 74 GLY A CA 1
ATOM 577 C C . GLY A 1 74 ? -8.791 -11.525 22.365 1.00 64.12 74 GLY A C 1
ATOM 578 O O . GLY A 1 74 ? -7.736 -11.183 21.836 1.00 64.12 74 GLY A O 1
ATOM 579 N N . GLY A 1 75 ? -9.869 -11.863 21.648 1.00 63.28 75 GLY A N 1
ATOM 580 C CA . GLY A 1 75 ? -9.884 -11.881 20.181 1.00 63.28 75 GLY A CA 1
ATOM 581 C C . GLY A 1 75 ? -9.791 -10.480 19.573 1.00 63.28 75 GLY A C 1
ATOM 582 O O . GLY A 1 75 ? -9.041 -10.268 18.624 1.00 63.28 75 GLY A O 1
ATOM 583 N N . HIS A 1 76 ? -10.478 -9.501 20.168 1.00 67.50 76 HIS A N 1
ATOM 584 C CA . HIS A 1 76 ? -10.357 -8.100 19.761 1.00 67.50 76 HIS A CA 1
ATOM 585 C C . HIS A 1 76 ? -8.947 -7.561 19.965 1.00 67.50 76 HIS A C 1
ATOM 587 O O . HIS A 1 76 ? -8.411 -6.929 19.060 1.00 67.50 76 HIS A O 1
ATOM 593 N N . PHE A 1 77 ? -8.332 -7.830 21.120 1.00 67.62 77 PHE A N 1
ATOM 594 C CA . PHE A 1 77 ? -6.958 -7.403 21.373 1.00 67.62 77 PHE A CA 1
ATOM 595 C C . PHE A 1 77 ? -5.980 -8.067 20.407 1.00 67.62 77 PHE A C 1
ATOM 597 O O . PHE A 1 77 ? -5.140 -7.372 19.843 1.00 67.62 77 PHE A O 1
ATOM 604 N N . ALA A 1 78 ? -6.119 -9.369 20.137 1.00 68.88 78 ALA A N 1
ATOM 605 C CA . ALA A 1 78 ? -5.281 -10.064 19.160 1.00 68.88 78 ALA A CA 1
ATOM 606 C C . ALA A 1 78 ? -5.386 -9.447 17.754 1.00 68.88 78 ALA A C 1
ATOM 608 O O . ALA A 1 78 ? -4.365 -9.223 17.106 1.00 68.88 78 ALA A O 1
ATOM 609 N N . LEU A 1 79 ? -6.597 -9.104 17.300 1.00 69.31 79 LEU A N 1
ATOM 610 C CA . LEU A 1 79 ? -6.808 -8.425 16.018 1.00 69.31 79 LEU A CA 1
ATOM 611 C C . LEU A 1 79 ? -6.283 -6.982 16.020 1.00 69.31 79 LEU A C 1
ATOM 613 O O . LEU A 1 79 ? -5.737 -6.530 15.015 1.00 69.31 79 LEU A O 1
ATOM 617 N N . TYR A 1 80 ? -6.388 -6.271 17.144 1.00 69.81 80 TYR A N 1
ATOM 618 C CA . TYR A 1 80 ? -5.796 -4.942 17.312 1.00 69.81 80 TYR A CA 1
ATOM 619 C C . TYR A 1 80 ? -4.268 -4.984 17.218 1.00 69.81 80 TYR A C 1
ATOM 621 O O . TYR A 1 80 ? -3.673 -4.181 16.498 1.00 69.81 80 TYR A O 1
ATOM 629 N N . TYR A 1 81 ? -3.632 -5.952 17.884 1.00 69.38 81 TYR A N 1
ATOM 630 C CA . TYR A 1 81 ? -2.198 -6.189 17.747 1.00 69.38 81 TYR A CA 1
ATOM 631 C C . TYR A 1 81 ? -1.847 -6.575 16.309 1.00 69.38 81 TYR A C 1
ATOM 633 O O . TYR A 1 81 ? -0.907 -6.020 15.746 1.00 69.38 81 TYR A O 1
ATOM 641 N N . LEU A 1 82 ? -2.620 -7.449 15.659 1.00 71.06 82 LEU A N 1
ATOM 642 C CA . LEU A 1 82 ? -2.385 -7.830 14.264 1.00 71.06 82 LEU A CA 1
ATOM 643 C C . LEU A 1 82 ? -2.477 -6.630 13.306 1.00 71.06 82 LEU A C 1
ATOM 645 O O . LEU A 1 82 ? -1.649 -6.503 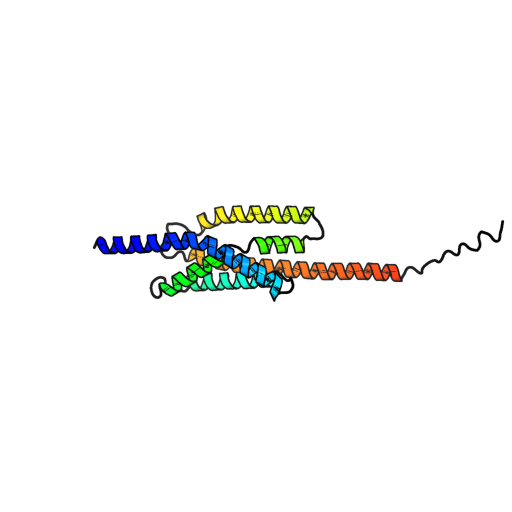12.406 1.00 71.06 82 LEU A O 1
ATOM 649 N N . SER A 1 83 ? -3.413 -5.707 13.540 1.00 69.75 83 SER A N 1
ATOM 650 C CA . SER A 1 83 ? -3.519 -4.460 12.775 1.00 69.75 83 SER A CA 1
ATOM 651 C C . SER A 1 83 ? -2.286 -3.561 12.940 1.00 69.75 83 SER A C 1
ATOM 653 O O . SER A 1 83 ? -1.889 -2.898 11.984 1.00 69.75 83 SER A O 1
ATOM 655 N N . GLY A 1 84 ? -1.660 -3.540 14.122 1.00 65.00 84 GLY A N 1
ATOM 656 C CA . GLY A 1 84 ? -0.420 -2.794 14.375 1.00 65.00 84 GLY A CA 1
ATOM 657 C C . GLY A 1 84 ? 0.809 -3.375 13.663 1.00 65.00 84 GLY A C 1
ATOM 658 O O . GLY A 1 84 ? 1.741 -2.639 13.326 1.00 65.00 84 GLY A O 1
ATOM 659 N N . ALA A 1 85 ? 0.786 -4.677 13.348 1.00 62.88 85 ALA A N 1
ATOM 660 C CA . ALA A 1 85 ? 1.885 -5.377 12.678 1.00 62.88 85 ALA A CA 1
ATOM 661 C C . ALA A 1 85 ? 2.214 -4.800 11.299 1.00 62.88 85 ALA A C 1
ATOM 663 O O . ALA A 1 85 ? 3.343 -4.907 10.828 1.00 62.88 85 ALA A O 1
ATOM 664 N N . GLY A 1 86 ? 1.233 -4.197 10.636 1.00 59.88 86 GLY A N 1
ATOM 665 C CA . GLY A 1 86 ? 1.340 -3.811 9.237 1.00 59.88 86 GLY A CA 1
ATOM 666 C C . GLY A 1 86 ? 2.081 -2.505 8.941 1.00 59.88 86 GLY A C 1
ATOM 667 O O . GLY A 1 86 ? 2.311 -2.153 7.784 1.00 59.88 86 GLY A O 1
ATOM 668 N N . THR A 1 87 ? 2.486 -1.765 9.965 1.00 63.03 87 THR A N 1
ATOM 669 C CA . THR A 1 87 ? 2.855 -0.349 9.811 1.00 63.03 87 THR A CA 1
ATOM 670 C C . THR A 1 87 ? 4.093 -0.103 8.920 1.00 63.03 87 THR A C 1
ATOM 672 O O . THR A 1 87 ? 4.233 0.975 8.337 1.00 63.03 87 THR A O 1
ATOM 675 N N . ASN A 1 88 ? 4.965 -1.102 8.722 1.00 67.25 88 ASN A N 1
ATOM 676 C CA . ASN A 1 88 ? 6.306 -0.914 8.150 1.00 67.25 88 ASN A CA 1
ATOM 677 C C . ASN A 1 88 ? 6.577 -1.702 6.858 1.00 67.25 88 ASN A C 1
ATOM 679 O O . ASN A 1 88 ? 7.517 -2.487 6.774 1.00 67.25 88 ASN A O 1
ATOM 683 N N . ILE A 1 89 ? 5.790 -1.444 5.810 1.00 74.50 89 ILE A N 1
ATOM 684 C CA . ILE A 1 89 ? 6.026 -2.002 4.456 1.00 74.50 89 ILE A CA 1
ATOM 685 C C . ILE A 1 89 ? 6.373 -0.909 3.432 1.00 74.50 89 ILE A C 1
ATOM 687 O O . ILE A 1 89 ? 6.688 -1.185 2.278 1.00 74.50 89 ILE A O 1
ATOM 691 N N . ALA A 1 90 ? 6.421 0.354 3.862 1.00 76.94 90 ALA A N 1
ATOM 692 C CA . ALA A 1 90 ? 6.766 1.494 3.012 1.00 76.94 90 ALA A CA 1
ATOM 693 C C . ALA A 1 90 ? 8.078 1.316 2.228 1.00 76.94 90 ALA A C 1
ATOM 695 O O . ALA A 1 90 ? 8.136 1.658 1.051 1.00 76.94 90 ALA A O 1
ATOM 696 N N . GLY A 1 91 ? 9.103 0.723 2.852 1.00 77.31 91 GLY A N 1
ATOM 697 C CA . GLY A 1 91 ? 10.373 0.430 2.183 1.00 77.31 91 GLY A CA 1
ATOM 698 C C . GLY A 1 91 ? 10.212 -0.503 0.980 1.00 77.31 91 GLY A C 1
ATOM 699 O O . GLY A 1 91 ? 10.831 -0.274 -0.055 1.00 77.31 91 GLY A O 1
ATOM 700 N N . LEU A 1 92 ? 9.318 -1.493 1.068 1.00 79.81 92 LEU A N 1
ATOM 701 C CA . LEU A 1 92 ? 9.037 -2.417 -0.031 1.00 79.81 92 LEU A CA 1
ATOM 702 C C . LEU A 1 92 ? 8.317 -1.717 -1.194 1.00 79.81 92 LEU A C 1
ATOM 704 O O . LEU A 1 92 ? 8.634 -1.987 -2.350 1.00 79.81 92 LEU A O 1
ATOM 708 N N . TYR A 1 93 ? 7.406 -0.779 -0.901 1.00 81.81 93 TYR A N 1
ATOM 709 C CA . TYR A 1 93 ? 6.772 0.053 -1.931 1.00 81.81 93 TYR A CA 1
ATOM 710 C C . TYR A 1 93 ? 7.796 0.920 -2.661 1.00 81.81 93 TYR A C 1
ATOM 712 O O . TYR A 1 93 ? 7.840 0.899 -3.887 1.00 81.81 93 TYR A O 1
ATOM 720 N N . PHE A 1 94 ? 8.657 1.638 -1.935 1.00 83.50 94 PHE A N 1
ATOM 721 C CA . PHE A 1 94 ? 9.687 2.472 -2.561 1.00 83.50 94 PHE A CA 1
ATOM 722 C C . PHE A 1 94 ? 10.690 1.647 -3.368 1.00 83.50 94 PHE A C 1
ATOM 724 O O . PHE A 1 94 ? 11.067 2.035 -4.472 1.00 83.50 94 PHE A O 1
ATOM 731 N N . ALA A 1 95 ? 11.076 0.475 -2.862 1.00 84.06 95 ALA A N 1
ATOM 732 C CA . ALA A 1 95 ? 11.937 -0.446 -3.587 1.00 84.06 95 ALA A CA 1
ATOM 733 C C . ALA A 1 95 ? 11.271 -0.950 -4.883 1.00 84.06 95 ALA A C 1
ATOM 735 O O . ALA A 1 95 ? 11.932 -1.045 -5.916 1.00 84.06 95 ALA A O 1
ATOM 736 N N . TRP A 1 96 ? 9.964 -1.226 -4.858 1.00 84.44 96 TRP A N 1
ATOM 737 C CA . TRP A 1 96 ? 9.206 -1.628 -6.043 1.00 84.44 96 TRP A CA 1
ATOM 738 C C . TRP A 1 96 ? 9.046 -0.487 -7.062 1.00 84.44 96 TRP A C 1
ATOM 740 O O . TRP A 1 96 ? 9.233 -0.711 -8.254 1.00 84.44 96 TRP A O 1
ATOM 750 N N . ILE A 1 97 ? 8.796 0.749 -6.615 1.00 83.56 97 ILE A N 1
ATOM 751 C CA . ILE A 1 97 ? 8.760 1.927 -7.502 1.00 83.56 97 ILE A CA 1
ATOM 752 C C . ILE A 1 97 ? 10.124 2.126 -8.177 1.00 83.56 97 ILE A C 1
ATOM 754 O O . ILE A 1 97 ? 10.192 2.348 -9.385 1.00 83.56 97 ILE A O 1
ATOM 758 N N . ASN A 1 98 ? 11.217 1.983 -7.422 1.00 84.75 98 ASN A N 1
ATOM 759 C CA . ASN A 1 98 ? 12.571 2.087 -7.966 1.00 84.75 98 ASN A CA 1
ATOM 760 C C . ASN A 1 98 ? 12.870 1.038 -9.045 1.00 84.75 98 ASN A C 1
ATOM 762 O O . ASN A 1 98 ? 13.617 1.333 -9.974 1.00 84.75 98 ASN A O 1
ATOM 766 N N . GLU A 1 99 ? 12.302 -0.163 -8.920 1.00 82.00 99 GLU A N 1
ATOM 767 C CA . GLU A 1 99 ? 12.429 -1.243 -9.903 1.00 82.00 99 GLU A CA 1
ATOM 768 C C . GLU A 1 99 ? 11.622 -0.950 -11.177 1.00 82.00 99 GLU A C 1
ATOM 770 O O . GLU A 1 99 ? 12.116 -1.160 -12.281 1.00 82.00 99 GLU A O 1
ATOM 775 N N . ILE A 1 100 ? 10.402 -0.416 -11.039 1.00 79.44 100 ILE A N 1
ATOM 776 C CA . ILE A 1 100 ? 9.545 -0.062 -12.183 1.00 79.44 100 ILE A CA 1
ATOM 777 C C . ILE A 1 100 ? 10.135 1.114 -12.972 1.00 79.44 100 ILE A C 1
ATOM 779 O O . ILE A 1 100 ? 10.123 1.094 -14.199 1.00 79.44 100 ILE A O 1
ATOM 783 N N . CYS A 1 101 ? 10.666 2.126 -12.285 1.00 78.38 101 CYS A N 1
ATOM 784 C CA . CYS A 1 101 ? 11.214 3.335 -12.902 1.00 78.38 101 CYS A CA 1
ATOM 785 C C . CYS A 1 101 ? 12.725 3.248 -13.188 1.00 78.38 101 CYS A C 1
ATOM 787 O O . CYS A 1 101 ? 13.382 4.280 -13.300 1.00 78.38 101 CYS A O 1
ATOM 789 N N . GLY A 1 102 ? 13.300 2.045 -13.283 1.00 71.19 102 GLY A N 1
ATOM 790 C CA . GLY A 1 102 ? 14.751 1.863 -13.410 1.00 71.19 102 GLY A CA 1
ATOM 791 C C . GLY A 1 102 ? 15.386 2.489 -14.661 1.00 71.19 102 GLY A C 1
ATOM 792 O O . GLY A 1 102 ? 16.580 2.767 -14.645 1.00 71.19 102 GLY A O 1
ATOM 793 N N . THR A 1 103 ? 14.607 2.735 -15.718 1.00 74.12 103 THR A N 1
ATOM 794 C CA . THR A 1 103 ? 15.107 3.221 -17.016 1.00 74.12 103 THR A CA 1
ATOM 795 C C . THR A 1 103 ? 15.420 4.723 -17.029 1.00 74.12 103 THR A C 1
ATOM 797 O O . THR A 1 103 ? 16.336 5.127 -17.732 1.00 74.12 103 THR A O 1
ATOM 800 N N . ASP A 1 104 ? 14.723 5.534 -16.218 1.00 79.94 104 ASP A N 1
ATOM 801 C CA . ASP A 1 104 ? 14.867 6.999 -16.194 1.00 79.94 104 ASP A CA 1
ATOM 802 C C . ASP A 1 104 ? 15.020 7.523 -14.756 1.00 79.94 104 ASP A C 1
ATOM 804 O O . ASP A 1 104 ? 14.089 7.466 -13.943 1.00 79.94 104 ASP A O 1
ATOM 808 N N . ALA A 1 105 ? 16.185 8.097 -14.441 1.00 83.62 105 ALA A N 1
ATOM 809 C CA . ALA A 1 105 ? 16.497 8.576 -13.093 1.00 83.62 105 ALA A CA 1
ATOM 810 C C . ALA A 1 105 ? 15.589 9.733 -12.632 1.00 83.62 105 ALA A C 1
ATOM 812 O O . ALA A 1 105 ? 15.157 9.746 -11.477 1.00 83.62 105 ALA A O 1
ATOM 813 N N . GLU A 1 106 ? 15.258 10.668 -13.529 1.00 84.62 106 GLU A N 1
ATOM 814 C CA . GLU A 1 106 ? 14.404 11.825 -13.221 1.00 84.62 106 GLU A CA 1
ATOM 815 C C . GLU A 1 106 ? 12.963 11.406 -12.902 1.00 84.62 106 GLU A C 1
ATOM 817 O O . GLU A 1 106 ? 12.401 11.810 -11.880 1.00 84.62 106 GLU A O 1
ATOM 822 N N . LYS A 1 107 ? 12.378 10.520 -13.723 1.00 81.56 107 LYS A N 1
ATOM 823 C CA . LYS A 1 107 ? 11.012 10.007 -13.514 1.00 81.56 107 LYS A CA 1
ATOM 824 C C . LYS A 1 107 ? 10.897 9.235 -12.201 1.00 81.56 107 LYS A C 1
ATOM 826 O O . LYS A 1 107 ? 9.890 9.352 -11.497 1.00 81.56 107 LYS A O 1
ATOM 831 N N . ARG A 1 108 ? 11.939 8.476 -11.846 1.00 86.88 108 ARG A N 1
ATOM 832 C CA . ARG A 1 108 ? 12.022 7.749 -10.574 1.00 86.88 108 ARG A CA 1
ATOM 833 C C . ARG A 1 108 ? 12.024 8.701 -9.381 1.00 86.88 108 ARG A C 1
ATOM 835 O O . ARG A 1 108 ? 11.210 8.530 -8.477 1.00 86.88 108 ARG A O 1
ATOM 842 N N . ALA A 1 109 ? 12.901 9.706 -9.385 1.00 87.81 109 ALA A N 1
ATOM 843 C CA . ALA A 1 109 ? 13.013 10.662 -8.284 1.00 87.81 109 ALA A CA 1
ATOM 844 C C . ALA A 1 109 ? 11.699 11.426 -8.054 1.00 87.81 109 ALA A C 1
ATOM 846 O O . ALA A 1 109 ? 11.229 11.512 -6.919 1.00 87.81 109 ALA A O 1
ATOM 847 N N . LEU A 1 110 ? 11.064 11.892 -9.136 1.00 89.69 110 LEU A N 1
ATOM 848 C CA . LEU A 1 110 ? 9.781 12.590 -9.072 1.00 89.69 110 LEU A CA 1
ATOM 849 C C . LEU A 1 110 ? 8.675 11.707 -8.477 1.00 89.69 110 LEU A C 1
ATOM 851 O O . LEU A 1 110 ? 7.950 12.132 -7.580 1.00 89.69 110 LEU A O 1
ATOM 855 N N . SER A 1 111 ? 8.581 10.456 -8.935 1.00 89.00 111 SER A N 1
ATOM 856 C CA . SER A 1 111 ? 7.561 9.508 -8.467 1.00 89.00 111 SER A CA 1
ATOM 857 C C . SER A 1 111 ? 7.720 9.177 -6.981 1.00 89.00 111 SER A C 1
ATOM 859 O O . SER A 1 111 ? 6.725 9.086 -6.259 1.00 89.00 111 SER A O 1
ATOM 861 N N . LEU A 1 112 ? 8.960 9.021 -6.500 1.00 90.31 112 LEU A N 1
ATOM 862 C CA . LEU A 1 112 ? 9.236 8.774 -5.083 1.00 90.31 112 LEU A CA 1
ATOM 863 C C . LEU A 1 112 ? 8.861 9.978 -4.215 1.00 90.31 112 LEU A C 1
ATOM 865 O O . LEU A 1 112 ? 8.200 9.790 -3.192 1.00 90.31 112 LEU A O 1
ATOM 869 N N . ALA A 1 113 ? 9.247 11.189 -4.629 1.00 90.50 113 ALA A N 1
ATOM 870 C CA . ALA A 1 113 ? 8.931 12.418 -3.904 1.00 90.50 113 ALA A CA 1
ATOM 871 C C . ALA A 1 113 ? 7.411 12.613 -3.781 1.00 90.50 113 ALA A C 1
ATOM 873 O O . ALA A 1 113 ? 6.888 12.696 -2.671 1.00 90.50 113 ALA A O 1
ATOM 874 N N . MET A 1 114 ? 6.687 12.535 -4.903 1.00 90.94 114 MET A N 1
ATOM 875 C CA . MET A 1 114 ? 5.224 12.655 -4.922 1.00 90.94 114 MET A CA 1
ATOM 876 C C . MET A 1 114 ? 4.536 11.603 -4.045 1.00 90.94 114 MET A C 1
ATOM 878 O O . MET A 1 114 ? 3.587 11.913 -3.325 1.00 90.94 114 MET A O 1
ATOM 882 N N . SER A 1 115 ? 5.018 10.357 -4.078 1.00 89.56 115 SER A N 1
ATOM 883 C CA . SER A 1 115 ? 4.459 9.271 -3.263 1.00 89.56 115 SER A CA 1
ATOM 884 C C . SER A 1 115 ? 4.658 9.519 -1.767 1.00 89.56 115 SER A C 1
ATOM 886 O O . SER A 1 115 ? 3.764 9.250 -0.961 1.00 89.56 115 SER A O 1
ATOM 888 N N . ASN A 1 116 ? 5.829 10.032 -1.389 1.00 90.19 116 ASN A N 1
ATOM 889 C CA . ASN A 1 116 ? 6.150 10.350 -0.006 1.00 90.19 116 ASN A CA 1
ATOM 890 C C . ASN A 1 116 ? 5.306 11.525 0.513 1.00 90.19 116 ASN A C 1
ATOM 892 O O . ASN A 1 116 ? 4.721 11.425 1.592 1.00 90.19 116 ASN A O 1
ATOM 896 N N . ASP A 1 117 ? 5.158 12.585 -0.279 1.00 91.75 117 ASP A N 1
ATOM 897 C CA . ASP A 1 117 ? 4.365 13.757 0.099 1.00 91.75 117 ASP A CA 1
ATOM 898 C C . ASP A 1 117 ? 2.880 13.407 0.236 1.00 91.75 117 ASP A C 1
ATOM 900 O O . ASP A 1 117 ? 2.253 13.706 1.257 1.00 91.75 117 ASP A O 1
ATOM 904 N N . ALA A 1 118 ? 2.323 12.678 -0.738 1.00 89.25 118 ALA A N 1
ATOM 905 C CA . ALA A 1 118 ? 0.939 12.215 -0.688 1.00 89.25 118 ALA A CA 1
ATOM 906 C C . ALA A 1 118 ? 0.668 11.360 0.559 1.00 89.25 118 ALA A C 1
ATOM 908 O O . ALA A 1 118 ? -0.381 11.498 1.192 1.00 89.25 118 ALA A O 1
ATOM 909 N N . ARG A 1 119 ? 1.627 10.512 0.959 1.00 86.00 119 ARG A N 1
ATOM 910 C CA . ARG A 1 119 ? 1.509 9.708 2.181 1.00 86.00 119 ARG A CA 1
ATOM 911 C C . ARG A 1 119 ? 1.370 10.588 3.419 1.00 86.00 119 ARG A C 1
ATOM 913 O O . ARG A 1 119 ? 0.489 10.325 4.236 1.00 86.00 119 ARG A O 1
ATOM 920 N N . PHE A 1 120 ? 2.220 11.599 3.577 1.00 89.25 120 PHE A N 1
ATOM 921 C CA . PHE A 1 120 ? 2.175 12.476 4.749 1.00 89.25 120 PHE A CA 1
ATOM 922 C C . PHE A 1 120 ? 0.905 13.335 4.781 1.00 89.25 120 PHE A C 1
ATOM 924 O O . PHE A 1 120 ? 0.278 13.483 5.834 1.00 89.25 120 PHE A O 1
ATOM 931 N N . VAL A 1 121 ? 0.461 13.828 3.622 1.00 91.44 121 VAL A N 1
ATOM 932 C CA . VAL A 1 121 ? -0.793 14.585 3.503 1.00 91.44 121 VAL A CA 1
ATOM 933 C C . VAL A 1 121 ? -1.989 13.717 3.897 1.00 91.44 121 VAL A C 1
ATOM 935 O O . VAL A 1 121 ? -2.768 14.095 4.770 1.00 91.44 121 VAL A O 1
ATOM 938 N N . LEU A 1 122 ? -2.112 12.512 3.336 1.00 87.00 122 LEU A N 1
ATOM 939 C CA . LEU A 1 122 ? -3.206 11.605 3.687 1.00 87.00 122 LEU A CA 1
ATOM 940 C C . LEU A 1 122 ? -3.148 11.186 5.160 1.00 87.00 122 LEU A C 1
ATOM 942 O O . LEU A 1 122 ? -4.182 11.152 5.822 1.00 87.00 122 LEU A O 1
ATOM 946 N N . GLN A 1 123 ? -1.956 10.927 5.702 1.00 85.62 123 GLN A N 1
ATOM 947 C CA . GLN A 1 123 ? -1.795 10.530 7.100 1.00 85.62 123 GLN A CA 1
ATOM 948 C C . GLN A 1 123 ? -2.206 11.632 8.085 1.00 85.62 123 GLN A C 1
ATOM 950 O O . GLN A 1 123 ? -2.694 11.314 9.164 1.00 85.62 123 GLN A O 1
ATOM 955 N N . SER A 1 124 ? -2.042 12.907 7.735 1.00 89.06 124 SER A N 1
ATOM 956 C CA . SER A 1 124 ? -2.480 14.018 8.589 1.00 89.06 124 SER A CA 1
ATOM 957 C C . SER A 1 124 ? -3.970 14.325 8.439 1.00 89.06 124 SER A C 1
ATOM 959 O O . SER A 1 124 ? -4.640 14.629 9.421 1.00 89.06 124 SER A O 1
ATOM 961 N N . ILE A 1 125 ? -4.526 14.218 7.233 1.00 87.44 125 ILE A N 1
ATOM 962 C CA . ILE A 1 125 ? -5.911 14.615 6.956 1.00 87.44 125 ILE A CA 1
ATOM 963 C C . ILE A 1 125 ? -6.901 13.518 7.351 1.00 87.44 125 ILE A C 1
ATOM 965 O O . ILE A 1 125 ? -7.890 13.782 8.034 1.00 87.44 125 ILE A O 1
ATOM 969 N N . VAL A 1 126 ? -6.647 12.277 6.935 1.00 86.19 126 VAL A N 1
ATOM 970 C CA . VAL A 1 126 ? -7.606 11.171 7.057 1.00 86.19 126 VAL A CA 1
ATOM 971 C C . VAL A 1 126 ? -8.022 10.903 8.511 1.00 86.19 126 VAL A C 1
ATOM 973 O O . VAL A 1 126 ? -9.230 10.803 8.754 1.00 86.19 126 VAL A O 1
ATOM 976 N N . PRO A 1 127 ? -7.104 10.838 9.501 1.00 81.44 127 PRO A N 1
ATOM 977 C CA . PRO A 1 127 ? -7.485 10.563 10.882 1.00 81.44 127 PRO A CA 1
ATOM 978 C C . PRO A 1 127 ? -8.470 11.579 11.453 1.00 81.44 127 PRO A C 1
ATOM 980 O O . PRO A 1 127 ? -9.415 11.201 12.145 1.00 81.44 127 PRO A O 1
ATOM 983 N N . ASN A 1 128 ? -8.294 12.850 11.085 1.00 83.62 128 ASN A N 1
ATOM 984 C CA . ASN A 1 128 ? -9.128 13.951 11.554 1.00 83.62 128 ASN A CA 1
ATOM 985 C C . ASN A 1 128 ? -10.583 13.844 11.070 1.00 83.62 128 ASN A C 1
ATOM 987 O O . ASN A 1 128 ? -11.505 14.254 11.777 1.00 83.62 128 ASN A O 1
ATOM 991 N N . PHE A 1 129 ? -10.819 13.269 9.888 1.00 82.06 129 PHE A N 1
ATOM 992 C CA . PHE A 1 129 ? -12.171 13.112 9.346 1.00 82.06 129 PHE A CA 1
ATOM 993 C C . PHE A 1 129 ? -12.839 11.800 9.750 1.00 82.06 129 PHE A C 1
ATOM 995 O O . PHE A 1 129 ? -14.055 11.772 9.955 1.00 82.06 129 PHE A O 1
ATOM 1002 N N . VAL A 1 130 ? -12.053 10.730 9.847 1.00 79.12 130 VAL A N 1
ATOM 1003 C CA . VAL A 1 130 ? -12.557 9.358 9.927 1.00 79.12 130 VAL A CA 1
ATOM 1004 C C . VAL A 1 130 ? -12.700 8.868 11.374 1.00 79.12 130 VAL A C 1
ATOM 1006 O O . VAL A 1 130 ? -13.674 8.184 11.687 1.00 79.12 130 VAL A O 1
ATOM 1009 N N . TRP A 1 131 ? -11.797 9.260 12.279 1.00 75.56 131 TRP A N 1
ATOM 1010 C CA . TRP A 1 131 ? -11.825 8.857 13.693 1.00 75.56 131 TRP A CA 1
ATOM 1011 C C . TRP A 1 131 ? -12.174 10.037 14.602 1.00 75.56 131 TRP A C 1
ATOM 1013 O O . TRP A 1 131 ? -11.369 10.509 15.404 1.00 75.56 131 TRP A O 1
ATOM 1023 N N . LYS A 1 132 ? -13.416 10.515 14.486 1.00 74.50 132 LYS A N 1
ATOM 1024 C CA . LYS A 1 132 ? -13.932 11.589 15.342 1.00 74.50 132 LYS A CA 1
ATOM 1025 C C . LYS A 1 132 ? -14.160 11.095 16.770 1.00 74.50 132 LYS A C 1
ATOM 1027 O O . LYS A 1 132 ? -14.716 10.021 16.984 1.00 74.50 132 LYS A O 1
ATOM 1032 N N . GLN A 1 133 ? -13.825 11.933 17.752 1.00 69.31 133 GLN A N 1
ATOM 1033 C CA . GLN A 1 133 ? -14.029 11.641 19.179 1.00 69.31 133 GLN A CA 1
ATOM 1034 C C . GLN A 1 133 ? -15.505 11.417 19.564 1.00 69.31 133 GLN A C 1
ATOM 1036 O O . GLN A 1 133 ? -15.786 10.786 20.576 1.00 69.31 133 GLN A O 1
ATOM 1041 N N . VAL A 1 134 ? -16.445 11.884 18.736 1.00 70.62 134 VAL A N 1
ATOM 1042 C CA . VAL A 1 134 ? -17.896 11.788 18.970 1.00 70.62 134 VAL A CA 1
ATOM 1043 C C . VAL A 1 134 ? -18.452 10.375 18.716 1.00 70.62 134 VAL A C 1
ATOM 1045 O O . VAL A 1 134 ? -19.491 10.027 19.261 1.00 70.62 134 VAL A O 1
ATOM 1048 N N . ASP A 1 135 ? -17.760 9.544 17.927 1.00 62.78 135 ASP A N 1
ATOM 1049 C CA . ASP A 1 135 ? -18.229 8.205 17.523 1.00 62.78 135 ASP A CA 1
ATOM 1050 C C . ASP A 1 135 ? -17.665 7.058 18.413 1.00 62.78 135 ASP A C 1
ATOM 1052 O O . ASP A 1 135 ? -17.833 5.873 18.108 1.00 62.78 135 ASP A O 1
ATOM 1056 N N . TYR A 1 136 ? -16.995 7.367 19.531 1.00 56.66 136 TYR A N 1
ATOM 1057 C CA . TYR A 1 136 ? -16.534 6.353 20.498 1.00 56.66 136 TYR A CA 1
ATOM 1058 C C . TYR A 1 136 ? -17.722 5.884 21.357 1.00 56.66 136 TYR A C 1
ATOM 1060 O O . TYR A 1 136 ? -18.429 6.740 21.886 1.00 56.66 136 TYR A O 1
ATOM 1068 N N . PRO A 1 137 ? -18.000 4.565 21.510 1.00 56.84 137 PRO A N 1
ATOM 1069 C CA . PRO A 1 137 ? -17.053 3.440 21.603 1.00 56.84 137 PRO A CA 1
ATOM 1070 C C . PRO A 1 137 ? -16.978 2.493 20.384 1.00 56.84 137 PRO A C 1
ATOM 1072 O O . PRO A 1 137 ? -16.242 1.511 20.429 1.00 56.84 137 PRO A O 1
ATOM 1075 N N . LYS A 1 138 ? -17.724 2.746 19.301 1.00 59.50 138 LYS A N 1
ATOM 1076 C CA . LYS A 1 138 ? -17.725 1.918 18.080 1.00 59.50 138 LYS A CA 1
ATOM 1077 C C . LYS A 1 138 ? -17.348 2.776 16.872 1.00 59.50 138 LYS A C 1
ATOM 1079 O O . LYS A 1 138 ? -18.216 3.277 16.165 1.00 59.50 138 LYS A O 1
ATOM 1084 N N . ALA A 1 139 ? -16.052 2.887 16.585 1.00 60.47 139 ALA A N 1
ATOM 1085 C CA . ALA A 1 139 ? -15.538 3.589 15.404 1.00 60.47 139 ALA A CA 1
ATOM 1086 C C . ALA A 1 139 ? -15.714 2.767 14.104 1.00 60.47 139 ALA A C 1
ATOM 1088 O O . ALA A 1 139 ? -14.773 2.575 13.333 1.00 60.47 139 ALA A O 1
ATOM 1089 N N . THR A 1 140 ? -16.925 2.263 13.843 1.00 67.62 140 THR A N 1
ATOM 1090 C CA . THR A 1 140 ? -17.238 1.414 12.678 1.00 67.62 140 THR A CA 1
ATOM 1091 C C . THR A 1 140 ? -16.966 2.130 11.359 1.00 67.62 140 THR A C 1
ATOM 1093 O O . THR A 1 140 ? -16.460 1.517 10.423 1.00 67.62 140 THR A O 1
ATOM 1096 N N . LYS A 1 141 ? -17.224 3.443 11.297 1.00 71.75 141 LYS A N 1
ATOM 1097 C CA . LYS A 1 141 ? -16.958 4.278 10.114 1.00 71.75 141 LYS A CA 1
ATOM 1098 C C . LYS A 1 141 ? -15.488 4.224 9.690 1.00 71.75 141 LYS A C 1
ATOM 1100 O O . LYS A 1 141 ? -15.205 4.150 8.498 1.00 71.75 141 LYS A O 1
ATOM 1105 N N . GLY A 1 142 ? -14.566 4.203 10.654 1.00 73.06 142 GLY A N 1
ATOM 1106 C CA . GLY A 1 142 ? -13.136 4.119 10.368 1.00 73.06 142 GLY A CA 1
ATOM 1107 C C . GLY A 1 142 ? -12.696 2.766 9.839 1.00 73.06 142 GLY A C 1
ATOM 1108 O O . GLY A 1 142 ? -11.903 2.704 8.906 1.00 73.06 142 GLY A O 1
ATOM 1109 N N . LEU A 1 143 ? -13.282 1.686 10.350 1.00 75.81 143 LEU A N 1
ATOM 1110 C CA . LEU A 1 143 ? -12.962 0.333 9.899 1.00 75.81 143 LEU A CA 1
ATOM 1111 C C . LEU A 1 143 ? -13.427 0.081 8.457 1.00 75.81 143 LEU A C 1
ATOM 1113 O O . LEU A 1 143 ? -12.664 -0.449 7.650 1.00 75.81 143 LEU A O 1
ATOM 1117 N N . TRP A 1 144 ? -14.633 0.533 8.095 1.00 79.12 144 TRP A N 1
ATOM 1118 C CA . TRP A 1 144 ? -15.121 0.461 6.711 1.00 79.12 144 TRP A CA 1
ATOM 1119 C C . TRP A 1 144 ? -14.297 1.325 5.755 1.00 79.12 144 TRP A C 1
ATOM 1121 O O . TRP A 1 144 ? -14.031 0.915 4.626 1.00 79.12 144 TRP A O 1
ATOM 1131 N N . TYR A 1 145 ? -13.845 2.493 6.215 1.00 83.69 145 TYR A N 1
ATOM 1132 C CA . TYR A 1 145 ? -12.955 3.347 5.437 1.00 83.69 145 TYR A CA 1
ATOM 1133 C C . TYR A 1 145 ? -11.605 2.663 5.166 1.00 83.69 145 TYR A C 1
ATOM 1135 O O . TYR A 1 145 ? -11.146 2.640 4.023 1.00 83.69 145 TYR A O 1
ATOM 1143 N N . THR A 1 146 ? -11.002 2.030 6.178 1.00 82.00 146 THR A N 1
ATOM 1144 C CA . THR A 1 146 ? -9.773 1.239 6.013 1.00 82.00 146 THR A CA 1
ATOM 1145 C C . THR A 1 146 ? -9.973 0.076 5.041 1.00 82.00 146 THR A C 1
ATOM 1147 O O . THR A 1 146 ? -9.140 -0.117 4.158 1.00 82.00 146 THR A O 1
ATOM 1150 N N . ALA A 1 147 ? -11.087 -0.658 5.133 1.00 83.88 147 ALA A N 1
ATOM 1151 C CA . ALA A 1 147 ? -11.400 -1.734 4.191 1.00 83.88 147 ALA A CA 1
ATOM 1152 C C . ALA A 1 147 ? -11.532 -1.216 2.745 1.00 83.88 147 ALA A C 1
ATOM 1154 O O . ALA A 1 147 ? -10.978 -1.810 1.817 1.00 83.88 147 ALA A O 1
ATOM 1155 N N . GLY A 1 148 ? -12.198 -0.072 2.554 1.00 85.88 148 GLY A N 1
ATOM 1156 C CA . GLY A 1 148 ? -12.302 0.594 1.255 1.00 85.88 148 GLY A CA 1
ATOM 1157 C C . GLY A 1 148 ? -10.938 0.999 0.688 1.00 85.88 148 GLY A C 1
ATOM 1158 O O . GLY A 1 148 ? -10.645 0.717 -0.475 1.00 85.88 148 GLY A O 1
ATOM 1159 N N . LEU A 1 149 ? -10.066 1.583 1.517 1.00 85.25 149 LEU A N 1
ATOM 1160 C CA . LEU A 1 149 ? -8.696 1.919 1.120 1.00 85.25 149 LEU A CA 1
ATOM 1161 C C . LEU A 1 149 ? -7.868 0.683 0.755 1.00 85.25 149 LEU A C 1
ATOM 1163 O O . LEU A 1 149 ? -7.118 0.726 -0.219 1.00 85.25 149 LEU A O 1
ATOM 1167 N N . SER A 1 150 ? -8.016 -0.427 1.481 1.00 85.06 150 SER A N 1
ATOM 1168 C CA . SER A 1 150 ? -7.346 -1.684 1.137 1.00 85.06 150 SER A CA 1
ATOM 1169 C C . SER A 1 150 ? -7.794 -2.213 -0.226 1.00 85.06 150 SER A C 1
ATOM 1171 O O . SER A 1 150 ? -6.953 -2.621 -1.025 1.00 85.06 150 SER A O 1
ATOM 1173 N N . ILE A 1 151 ? -9.089 -2.165 -0.549 1.00 87.69 151 ILE A N 1
ATOM 1174 C CA . ILE A 1 151 ? -9.586 -2.569 -1.876 1.00 87.69 151 ILE A CA 1
ATOM 1175 C C . ILE A 1 151 ? -9.030 -1.644 -2.966 1.00 87.69 151 ILE A C 1
ATOM 1177 O O . ILE A 1 151 ? -8.537 -2.119 -3.991 1.00 87.69 151 ILE A O 1
ATOM 1181 N N . PHE A 1 152 ? -9.045 -0.332 -2.728 1.00 89.19 152 PHE A N 1
ATOM 1182 C CA . PHE A 1 152 ? -8.495 0.652 -3.658 1.00 89.19 152 PHE A CA 1
ATOM 1183 C C . PHE A 1 152 ? -6.998 0.430 -3.920 1.00 89.19 152 PHE A C 1
ATOM 1185 O O . PHE A 1 152 ? -6.550 0.440 -5.066 1.00 89.19 152 PHE A O 1
ATOM 1192 N N . LEU A 1 153 ? -6.223 0.132 -2.878 1.00 86.12 153 LEU A N 1
ATOM 1193 C CA . LEU A 1 153 ? -4.808 -0.198 -3.012 1.00 86.12 153 LEU A CA 1
ATOM 1194 C C . LEU A 1 153 ? -4.593 -1.489 -3.814 1.00 86.12 153 LEU A C 1
ATOM 1196 O O . LEU A 1 153 ? -3.698 -1.555 -4.655 1.00 86.12 153 LEU A O 1
ATOM 1200 N N . MET A 1 154 ? -5.443 -2.498 -3.610 1.00 86.00 154 MET A N 1
ATOM 1201 C CA . MET A 1 154 ? -5.443 -3.728 -4.409 1.00 86.00 154 MET A CA 1
ATOM 1202 C C . MET A 1 154 ? -5.678 -3.435 -5.897 1.00 86.00 154 MET A C 1
ATOM 1204 O O . MET A 1 154 ? -4.977 -3.979 -6.753 1.00 86.00 154 MET A O 1
ATOM 1208 N N . PHE A 1 155 ? -6.606 -2.527 -6.205 1.00 89.50 155 PHE A N 1
ATOM 1209 C CA . PHE A 1 155 ? -6.871 -2.078 -7.569 1.00 89.50 155 PHE A CA 1
ATOM 1210 C C . PHE A 1 155 ? -5.671 -1.346 -8.191 1.00 89.50 155 PHE A C 1
ATOM 1212 O O . PHE A 1 155 ? -5.312 -1.614 -9.341 1.00 89.50 155 PHE A O 1
ATOM 1219 N N . ILE A 1 156 ? -4.993 -0.478 -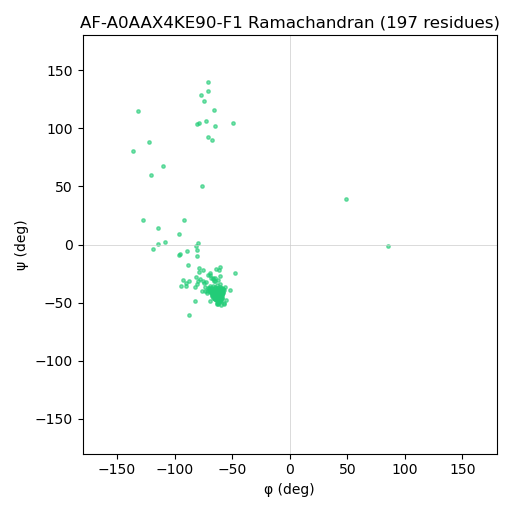7.433 1.00 88.19 156 ILE A N 1
ATOM 1220 C CA . ILE A 1 156 ? -3.767 0.192 -7.895 1.00 88.19 156 ILE A CA 1
ATOM 1221 C C . ILE A 1 156 ? -2.675 -0.834 -8.204 1.00 88.19 156 ILE A C 1
ATOM 1223 O O . ILE A 1 156 ? -2.077 -0.778 -9.276 1.00 88.19 156 ILE A O 1
ATOM 1227 N N . ILE A 1 157 ? -2.437 -1.803 -7.314 1.00 87.00 157 ILE A N 1
ATOM 1228 C CA . ILE A 1 157 ? -1.428 -2.853 -7.528 1.00 87.00 157 ILE A CA 1
ATOM 1229 C C . ILE A 1 157 ? -1.733 -3.642 -8.810 1.00 87.00 157 ILE A C 1
ATOM 1231 O O . ILE A 1 157 ? -0.829 -3.897 -9.610 1.00 87.00 157 ILE A O 1
ATOM 1235 N N . ALA A 1 158 ? -3.002 -3.998 -9.034 1.00 87.12 158 ALA A N 1
ATOM 1236 C CA . ALA A 1 158 ? -3.433 -4.683 -10.250 1.00 87.12 158 ALA A CA 1
ATOM 1237 C C . ALA A 1 158 ? -3.204 -3.827 -11.507 1.00 87.12 158 ALA A C 1
ATOM 1239 O O . ALA A 1 158 ? -2.684 -4.326 -12.506 1.00 87.12 158 ALA A O 1
ATOM 1240 N N . THR A 1 159 ? -3.518 -2.532 -11.433 1.00 86.81 159 THR A N 1
ATOM 1241 C CA . THR A 1 159 ? -3.323 -1.572 -12.528 1.00 86.81 159 THR A CA 1
ATOM 1242 C C . THR A 1 159 ? -1.843 -1.410 -12.870 1.00 86.81 159 THR A C 1
ATOM 1244 O O . THR A 1 159 ? -1.458 -1.576 -14.025 1.00 86.81 159 THR A O 1
ATOM 1247 N N . VAL A 1 160 ? -0.987 -1.173 -11.871 1.00 86.62 160 VAL A N 1
ATOM 1248 C CA . VAL A 1 160 ? 0.469 -1.051 -12.055 1.00 86.62 160 VAL A CA 1
ATOM 1249 C C . VAL A 1 160 ? 1.040 -2.323 -12.672 1.00 86.62 160 VAL A C 1
ATOM 1251 O O .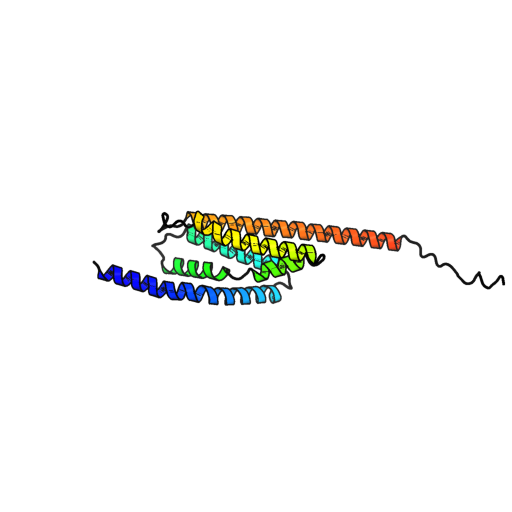 VAL A 1 160 ? 1.845 -2.259 -13.598 1.00 86.62 160 VAL A O 1
ATOM 1254 N N . ARG A 1 161 ? 0.586 -3.497 -12.221 1.00 83.00 161 ARG A N 1
ATOM 1255 C CA . ARG A 1 161 ? 1.004 -4.772 -12.808 1.00 83.00 161 ARG A CA 1
ATOM 1256 C C . ARG A 1 161 ? 0.582 -4.905 -14.271 1.00 83.00 161 ARG A C 1
ATOM 1258 O O . ARG A 1 161 ? 1.369 -5.396 -15.079 1.00 83.00 161 ARG A O 1
ATOM 1265 N N . TYR A 1 162 ? -0.644 -4.510 -14.605 1.00 85.56 162 TYR A N 1
ATOM 1266 C CA . TYR A 1 162 ? -1.142 -4.549 -15.977 1.00 85.56 162 TYR A CA 1
ATOM 1267 C C . TYR A 1 162 ? -0.317 -3.636 -16.893 1.00 85.56 162 TYR A C 1
ATOM 1269 O O . TYR A 1 162 ? 0.158 -4.097 -17.931 1.00 85.56 162 TYR A O 1
ATOM 1277 N N . LEU A 1 163 ? -0.062 -2.391 -16.471 1.00 85.50 163 LEU A N 1
ATOM 1278 C CA . LEU A 1 163 ? 0.785 -1.446 -17.208 1.00 85.50 163 LEU A CA 1
ATOM 1279 C C . LEU A 1 163 ? 2.208 -1.986 -17.374 1.00 85.50 163 LEU A C 1
ATOM 1281 O O . LEU A 1 163 ? 2.707 -2.062 -18.489 1.00 85.50 163 LEU A O 1
ATOM 1285 N N . HIS A 1 164 ? 2.823 -2.467 -16.295 1.00 83.38 164 HIS A N 1
ATOM 1286 C CA . HIS A 1 164 ? 4.187 -2.987 -16.337 1.00 83.38 164 HIS A CA 1
ATOM 1287 C C . HIS A 1 164 ? 4.332 -4.215 -17.252 1.00 83.38 164 HIS A C 1
ATOM 1289 O O . HIS A 1 164 ? 5.328 -4.360 -17.959 1.00 83.38 164 HIS A O 1
ATOM 1295 N N . ASN A 1 165 ? 3.332 -5.102 -17.283 1.00 82.75 165 ASN A N 1
ATOM 1296 C CA . ASN A 1 165 ? 3.312 -6.215 -18.231 1.00 82.75 165 ASN A CA 1
ATOM 1297 C C . ASN A 1 165 ? 3.134 -5.733 -19.676 1.00 82.75 165 ASN A C 1
ATOM 1299 O O . ASN A 1 165 ? 3.783 -6.270 -20.572 1.00 82.75 165 ASN A O 1
ATOM 1303 N N . ARG A 1 166 ? 2.284 -4.725 -19.905 1.00 84.00 166 ARG A N 1
ATOM 1304 C CA . ARG A 1 166 ? 2.095 -4.128 -21.231 1.00 84.00 166 ARG A CA 1
ATOM 1305 C C . ARG A 1 166 ? 3.394 -3.511 -21.741 1.00 84.00 166 ARG A C 1
ATOM 1307 O O . ARG A 1 166 ? 3.786 -3.785 -22.870 1.00 84.00 166 ARG A O 1
ATOM 1314 N N . ASP A 1 167 ? 4.085 -2.752 -20.900 1.00 83.88 167 ASP A N 1
ATOM 1315 C CA . ASP A 1 167 ? 5.325 -2.068 -21.267 1.00 83.88 167 ASP A CA 1
ATOM 1316 C C . ASP A 1 167 ? 6.456 -3.067 -21.551 1.00 83.88 167 ASP A C 1
ATOM 1318 O O . ASP A 1 167 ? 7.201 -2.890 -22.511 1.00 83.88 167 ASP A O 1
ATOM 1322 N N . LYS A 1 168 ? 6.519 -4.193 -20.823 1.00 81.81 168 LYS A N 1
ATOM 1323 C CA . LYS A 1 168 ? 7.423 -5.310 -21.155 1.00 81.81 168 LYS A CA 1
ATOM 1324 C C . LYS A 1 168 ? 7.148 -5.902 -22.534 1.00 81.81 168 LYS A C 1
ATOM 1326 O O . LYS A 1 168 ? 8.084 -6.155 -23.285 1.00 81.81 168 LYS A O 1
ATOM 1331 N N . VAL A 1 169 ? 5.878 -6.127 -22.875 1.00 81.62 169 VAL A N 1
ATOM 1332 C CA . VAL A 1 169 ? 5.501 -6.659 -24.194 1.00 81.62 169 VAL A CA 1
ATOM 1333 C C . VAL A 1 169 ? 5.861 -5.668 -25.300 1.00 81.62 169 VAL A C 1
ATOM 1335 O O . VAL A 1 169 ? 6.364 -6.081 -26.341 1.00 81.62 169 VAL A O 1
ATOM 1338 N N . LEU A 1 170 ? 5.643 -4.369 -25.078 1.00 81.75 170 LEU A N 1
ATOM 1339 C CA . LEU A 1 170 ? 6.018 -3.324 -26.032 1.00 81.75 170 LEU A CA 1
ATOM 1340 C C . LEU A 1 170 ? 7.539 -3.234 -26.215 1.00 81.75 170 LEU A C 1
ATOM 1342 O O . LEU A 1 170 ? 7.997 -3.175 -27.351 1.00 81.75 170 LEU A O 1
ATOM 1346 N N . ALA A 1 171 ? 8.316 -3.309 -25.133 1.00 79.56 171 ALA A N 1
ATOM 1347 C CA . ALA A 1 171 ? 9.776 -3.311 -25.197 1.00 79.56 171 ALA A CA 1
ATOM 1348 C C . ALA A 1 171 ? 10.328 -4.529 -25.961 1.00 79.56 171 ALA A C 1
ATOM 1350 O O . ALA A 1 171 ? 11.222 -4.380 -26.788 1.00 79.56 171 ALA A O 1
ATOM 1351 N N . ILE A 1 172 ? 9.760 -5.724 -25.746 1.00 80.69 172 ILE A N 1
ATOM 1352 C CA . ILE A 1 172 ? 10.142 -6.935 -26.495 1.00 80.69 17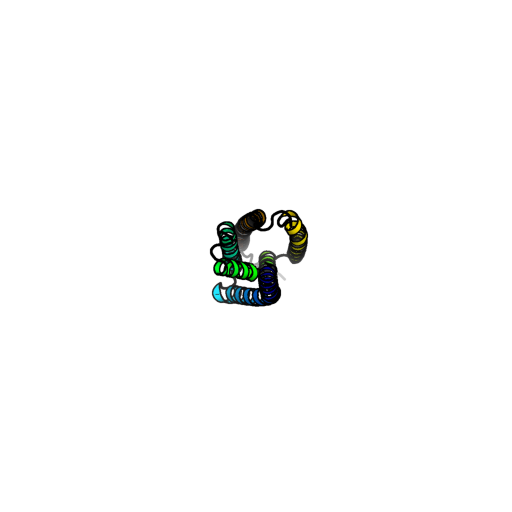2 ILE A CA 1
ATOM 1353 C C . ILE A 1 172 ? 9.815 -6.780 -27.985 1.00 80.69 172 ILE A C 1
ATOM 1355 O O . ILE A 1 172 ? 10.620 -7.157 -28.830 1.00 80.69 172 ILE A O 1
ATOM 1359 N N . ARG A 1 173 ? 8.652 -6.205 -28.321 1.00 78.94 173 ARG A N 1
ATOM 1360 C CA . ARG A 1 173 ? 8.276 -5.944 -29.719 1.00 78.94 173 ARG A CA 1
ATOM 1361 C C . ARG A 1 173 ? 9.232 -4.962 -30.391 1.00 78.94 173 ARG A C 1
ATOM 1363 O O . ARG A 1 173 ? 9.653 -5.236 -31.505 1.00 78.94 173 ARG A O 1
ATOM 1370 N N . ALA A 1 174 ? 9.600 -3.873 -29.717 1.00 77.62 174 ALA A N 1
ATOM 1371 C CA . ALA A 1 174 ? 10.572 -2.914 -30.239 1.00 77.62 174 ALA A CA 1
ATOM 1372 C C . ALA A 1 174 ? 11.951 -3.560 -30.467 1.00 77.62 174 ALA A C 1
ATOM 1374 O O . ALA A 1 174 ? 12.545 -3.364 -31.519 1.00 77.62 174 ALA A O 1
ATOM 1375 N N . ALA A 1 175 ? 12.414 -4.396 -29.531 1.00 77.38 175 ALA A N 1
ATOM 1376 C CA . ALA A 1 175 ? 13.683 -5.113 -29.665 1.00 77.38 175 ALA A CA 1
ATOM 1377 C C . ALA A 1 175 ? 13.685 -6.164 -30.791 1.00 77.38 175 ALA A C 1
ATOM 1379 O O . ALA A 1 175 ? 14.737 -6.452 -31.352 1.00 77.38 175 ALA A O 1
ATOM 1380 N N . ASN A 1 176 ? 12.533 -6.762 -31.115 1.00 77.19 176 ASN A N 1
ATOM 1381 C CA . ASN A 1 176 ? 12.430 -7.683 -32.249 1.00 77.19 176 ASN A CA 1
ATOM 1382 C C . ASN A 1 176 ? 12.459 -6.934 -33.588 1.00 77.19 176 ASN A C 1
ATOM 1384 O O . ASN A 1 176 ? 13.153 -7.377 -34.489 1.00 77.19 176 ASN A O 1
ATOM 1388 N N . VAL A 1 177 ? 11.796 -5.775 -33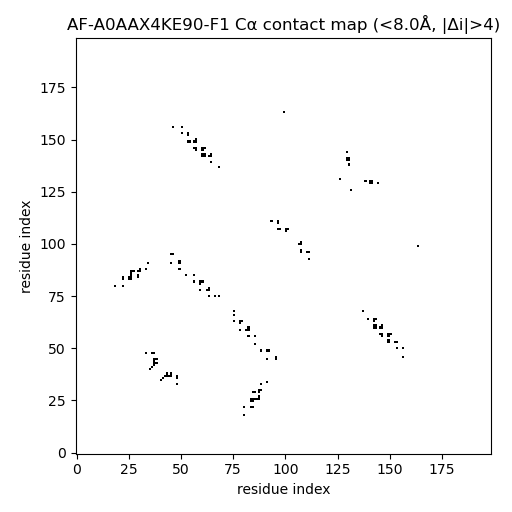.690 1.00 75.75 177 VAL A N 1
ATOM 1389 C CA . VAL A 1 177 ? 11.839 -4.936 -34.905 1.00 75.75 177 VAL A CA 1
ATOM 1390 C C . VAL A 1 177 ? 13.266 -4.475 -35.221 1.00 75.75 177 VAL A C 1
ATOM 1392 O O . VAL A 1 177 ? 13.664 -4.503 -36.379 1.00 75.75 177 VAL A O 1
ATOM 1395 N N . ASP A 1 178 ? 14.041 -4.100 -34.201 1.00 70.94 178 ASP A N 1
ATOM 1396 C CA . ASP A 1 178 ? 15.445 -3.686 -34.355 1.00 70.94 178 ASP A CA 1
ATOM 1397 C C . ASP A 1 178 ? 16.333 -4.842 -34.862 1.00 70.94 178 ASP A C 1
ATOM 1399 O O . ASP A 1 178 ? 17.125 -4.681 -35.787 1.00 70.94 178 ASP A O 1
ATOM 1403 N N . LYS A 1 179 ? 16.124 -6.058 -34.336 1.00 70.12 179 LYS A N 1
ATOM 1404 C CA . LYS A 1 179 ? 16.821 -7.270 -34.803 1.00 70.12 179 LYS A CA 1
ATOM 1405 C C . LYS A 1 179 ? 16.442 -7.673 -36.224 1.00 70.12 179 LYS A C 1
ATOM 1407 O O . LYS A 1 179 ? 17.304 -8.128 -36.972 1.00 70.12 179 LYS A O 1
ATOM 1412 N N . ASP A 1 180 ? 15.171 -7.525 -36.584 1.00 67.88 180 ASP A N 1
ATOM 1413 C CA . ASP A 1 180 ? 14.696 -7.825 -37.932 1.00 67.88 180 ASP A CA 1
ATOM 1414 C C . ASP A 1 180 ? 15.327 -6.839 -38.939 1.00 67.88 180 ASP A C 1
ATOM 1416 O O . ASP A 1 180 ? 15.819 -7.271 -39.980 1.00 67.88 180 ASP A O 1
ATOM 1420 N N . GLN A 1 181 ? 15.449 -5.552 -38.583 1.00 58.97 181 GLN A N 1
ATOM 1421 C CA . GLN A 1 181 ? 16.141 -4.534 -39.391 1.00 58.97 181 GLN A CA 1
ATOM 1422 C C . GLN A 1 181 ? 17.654 -4.772 -39.521 1.00 58.97 181 GLN A C 1
ATOM 1424 O O . GLN A 1 181 ? 18.209 -4.590 -40.604 1.00 58.97 181 GLN A O 1
ATOM 1429 N N . GLU A 1 182 ? 18.329 -5.216 -38.457 1.00 56.91 182 GLU A N 1
ATOM 1430 C CA . GLU A 1 182 ? 19.757 -5.564 -38.508 1.00 56.91 182 GLU A CA 1
ATOM 1431 C C . GLU A 1 182 ? 20.016 -6.828 -39.353 1.00 56.91 182 GLU A C 1
ATOM 1433 O O . GLU A 1 182 ? 21.056 -6.940 -40.000 1.00 56.91 182 GLU A O 1
ATOM 1438 N N . SER A 1 183 ? 19.048 -7.750 -39.424 1.00 56.06 183 SER A N 1
ATOM 1439 C CA . SER A 1 183 ? 19.121 -8.949 -40.274 1.00 56.06 183 SER A CA 1
ATOM 1440 C C . SER A 1 183 ? 18.814 -8.700 -41.759 1.00 56.06 183 SER A C 1
ATOM 1442 O O . SER A 1 183 ? 19.209 -9.503 -42.605 1.00 56.06 183 SER A O 1
ATOM 1444 N N . GLU A 1 184 ? 18.129 -7.598 -42.085 1.00 56.56 184 GLU A N 1
ATOM 1445 C CA . GLU A 1 184 ? 17.711 -7.242 -43.449 1.00 56.56 184 GLU A CA 1
ATOM 1446 C C . GLU A 1 184 ? 18.698 -6.293 -44.157 1.00 56.56 184 GLU A C 1
ATOM 1448 O O . GLU A 1 184 ? 18.587 -6.078 -45.361 1.00 56.56 184 GLU A O 1
ATOM 1453 N N . SER A 1 185 ? 19.710 -5.771 -43.452 1.00 43.91 185 SER A N 1
ATOM 1454 C CA . SER A 1 185 ? 20.853 -5.097 -44.078 1.00 43.91 185 SER A CA 1
ATOM 1455 C C . SER A 1 185 ? 21.841 -6.158 -44.585 1.00 43.91 185 SER A C 1
ATOM 1457 O O . SER A 1 185 ? 22.548 -6.766 -43.773 1.00 43.91 185 SER A O 1
ATOM 1459 N N . PRO A 1 186 ? 21.917 -6.446 -45.903 1.00 45.91 186 PRO A N 1
ATOM 1460 C CA . PRO A 1 186 ? 22.924 -7.364 -46.401 1.00 45.91 186 PRO A CA 1
ATOM 1461 C C . PRO A 1 186 ? 24.266 -6.680 -46.168 1.00 45.91 186 PRO A C 1
ATOM 1463 O O . PRO A 1 186 ? 24.507 -5.605 -46.712 1.00 45.91 186 PRO A O 1
ATOM 1466 N N . GLY A 1 187 ? 25.111 -7.271 -45.320 1.00 50.84 187 GLY A N 1
ATOM 1467 C CA . GLY A 1 187 ? 26.448 -6.759 -45.054 1.00 50.84 187 GLY A CA 1
ATOM 1468 C C . GLY A 1 187 ? 27.162 -6.477 -46.372 1.00 50.84 187 GLY A C 1
ATOM 1469 O O . GLY A 1 187 ? 27.581 -7.402 -47.065 1.00 50.84 187 GLY A O 1
ATOM 1470 N N . VAL A 1 188 ? 27.261 -5.197 -46.725 1.00 47.44 188 VAL A N 1
ATOM 1471 C CA . VAL A 1 188 ? 28.090 -4.720 -47.823 1.00 47.44 188 VAL A CA 1
ATOM 1472 C C . VAL A 1 188 ? 29.517 -4.880 -47.325 1.00 47.44 188 VAL A C 1
ATOM 1474 O O . VAL A 1 188 ? 30.052 -4.028 -46.622 1.00 47.44 188 VAL A O 1
ATOM 1477 N N . TYR A 1 189 ? 30.120 -6.027 -47.624 1.00 50.19 189 TYR A N 1
ATOM 1478 C CA . TYR A 1 189 ? 31.568 -6.156 -47.622 1.00 50.19 189 TYR A CA 1
ATOM 1479 C C . TYR A 1 189 ? 32.077 -5.298 -48.779 1.00 50.19 189 TYR A C 1
ATOM 1481 O O . TYR A 1 189 ? 32.152 -5.728 -49.928 1.00 50.19 189 TYR A O 1
ATOM 1489 N N . GLU A 1 190 ? 32.355 -4.034 -48.478 1.00 53.88 190 GLU A N 1
ATOM 1490 C CA . GLU A 1 190 ? 33.090 -3.154 -49.372 1.00 53.88 190 GLU A CA 1
ATOM 1491 C C . GLU A 1 190 ? 34.507 -3.731 -49.488 1.00 53.88 190 GLU A C 1
ATOM 1493 O O . GLU A 1 190 ? 35.303 -3.694 -48.549 1.00 53.88 190 GLU A O 1
ATOM 1498 N N . ASN A 1 191 ? 34.761 -4.412 -50.607 1.00 50.75 191 ASN A N 1
ATOM 1499 C CA . ASN A 1 191 ? 36.038 -5.041 -50.903 1.00 50.75 191 ASN A CA 1
ATOM 1500 C C . ASN A 1 191 ? 37.057 -3.939 -51.231 1.00 50.75 191 ASN A C 1
ATOM 1502 O O . ASN A 1 191 ? 36.990 -3.319 -52.291 1.00 50.75 191 ASN A O 1
ATOM 1506 N N . TYR A 1 192 ? 37.977 -3.681 -50.302 1.00 56.03 192 TYR A N 1
ATOM 1507 C CA . TYR A 1 192 ? 39.032 -2.674 -50.447 1.00 56.03 192 TYR A CA 1
ATOM 1508 C C . TYR A 1 192 ? 40.223 -3.143 -51.305 1.00 56.03 192 TYR A C 1
ATOM 1510 O O . TYR A 1 192 ? 41.144 -2.357 -51.516 1.00 56.03 192 TYR A O 1
ATOM 1518 N N . ASP A 1 193 ? 40.206 -4.364 -51.852 1.00 58.56 193 ASP A N 1
ATOM 1519 C CA . ASP A 1 193 ? 41.355 -4.911 -52.590 1.00 58.56 193 ASP A CA 1
ATOM 1520 C C . ASP A 1 193 ? 41.459 -4.416 -54.052 1.00 58.56 193 ASP A C 1
ATOM 1522 O O . ASP A 1 193 ? 42.494 -4.594 -54.693 1.00 58.56 193 ASP A O 1
ATOM 1526 N N . ASP A 1 194 ? 40.444 -3.727 -54.588 1.00 58.88 194 ASP A N 1
ATOM 1527 C CA . ASP A 1 194 ? 40.448 -3.246 -55.985 1.00 58.88 194 ASP A CA 1
ATOM 1528 C C . ASP A 1 194 ? 41.055 -1.837 -56.177 1.00 58.88 194 ASP A C 1
ATOM 1530 O O . ASP A 1 194 ? 41.226 -1.382 -57.314 1.00 58.88 194 ASP A O 1
ATOM 1534 N N . LEU A 1 195 ? 41.412 -1.128 -55.098 1.00 57.06 195 LEU A N 1
ATOM 1535 C CA . LEU A 1 195 ? 41.972 0.232 -55.184 1.00 57.06 195 LEU A CA 1
ATOM 1536 C C . LEU A 1 195 ? 43.502 0.272 -55.333 1.00 57.06 195 LEU A C 1
ATOM 1538 O O . LEU A 1 195 ? 44.028 1.268 -55.832 1.00 57.06 195 LEU A O 1
ATOM 1542 N N . ASP A 1 196 ? 44.196 -0.823 -55.021 1.00 55.25 196 ASP A N 1
ATOM 1543 C CA . ASP A 1 196 ? 45.655 -0.928 -55.168 1.00 55.25 196 ASP A CA 1
ATOM 1544 C C . ASP A 1 196 ? 46.088 -1.602 -56.484 1.00 55.25 196 ASP A C 1
ATOM 1546 O O . ASP A 1 196 ? 47.255 -1.541 -56.864 1.00 55.25 196 ASP A O 1
ATOM 1550 N N . ALA A 1 197 ? 45.156 -2.173 -57.256 1.00 58.28 197 ALA A N 1
ATOM 1551 C CA . ALA A 1 197 ? 45.449 -2.794 -58.554 1.00 58.28 197 ALA A CA 1
ATOM 1552 C C . ALA A 1 197 ? 45.553 -1.791 -59.726 1.00 58.28 197 ALA A C 1
ATOM 1554 O O . ALA A 1 197 ? 45.795 -2.185 -60.870 1.00 58.28 197 ALA A O 1
ATOM 1555 N N . LYS A 1 198 ? 45.348 -0.491 -59.471 1.00 54.81 198 LYS A N 1
ATOM 1556 C CA . LYS A 1 198 ? 45.318 0.564 -60.501 1.00 54.81 198 LYS A CA 1
ATOM 1557 C C . LYS A 1 198 ? 46.241 1.756 -60.236 1.00 54.81 198 LYS A C 1
ATOM 1559 O O . LYS A 1 198 ? 46.021 2.819 -60.825 1.00 54.81 198 LYS A O 1
ATOM 1564 N N . ARG A 1 199 ? 47.275 1.596 -59.409 1.00 46.03 199 ARG A N 1
ATOM 1565 C CA . ARG A 1 199 ? 48.277 2.643 -59.183 1.00 46.03 199 ARG A CA 1
ATOM 1566 C C . ARG A 1 199 ? 49.698 2.194 -59.484 1.00 46.03 199 ARG A C 1
ATOM 1568 O O . ARG A 1 199 ? 50.029 1.035 -59.170 1.00 46.03 199 ARG A O 1
#

Mean predicted aligned error: 13.3 Å

Sequence (199 aa):
MTEAYLGDRKLFSLSYFPAASYGYLQGIVTGWIAGWASDGFLKGKRWPVIALYNSVVLVTAIALAVLPLWEHLGGHFALYYLSGAGTNIAGLYFAWINEICGTDAEKRALSLAMSNDARFVLQSIVPNFVWKQVDYPKATKGLWYTAGLSIFLMFIIATVRYLHNRDKVLAIRAANVDKDQESESPGVYENYDDLDAKR

Secondary structure (DSSP, 8-state):
-HHHHHHHHHHHHHHHHHHHHHHHHHHHHHHHHHHHHHHHTTTT--HHHHHHHHHHHHHHHHHHHHS-TTT-HHHHHHHHHHHHGGG--HHHHHHHHHHHTTT-HHHHHHHHHHHHHHHHHHHHHHHHHHS-GGGTT--HHHHHHHHHHHHHHHHHHHHHHHHHHHHHHHHHHHHHHHHHHHHHS------GGGSSTT-

Foldseek 3Di:
DPVVVVVVVCVCVVVVVCLVVVLVVLQVVLQVVLVCCCVPVVVNPLLVSVLVLLVQLLVLLVCLLPDDCPPCVPVNVVSVSSNSNSPHCVVSVLVVLCVLCVVDPVVSVVVSVVVVVVVVVCVVPVCPPQVDPVPPPRSSSNSVVSNVVSVVVSVVSVVSVVVSVVVVVVVVVVVVVVVVVVVPPPPPPPDPPVPVVPD

Radius of gyration: 27.68 Å; Cα contacts (8 Å, |Δi|>4): 90; chains: 1; bounding box: 67×31×104 Å

Solvent-accessible surface area (backbone atoms only — not comparable to full-atom values): 11210 Å² total; per-residue (Å²): 126,69,66,62,60,52,52,52,51,48,52,50,51,66,50,47,57,51,54,64,58,46,34,59,57,40,9,52,53,43,29,51,52,51,49,50,45,28,59,62,78,44,77,66,53,54,67,61,56,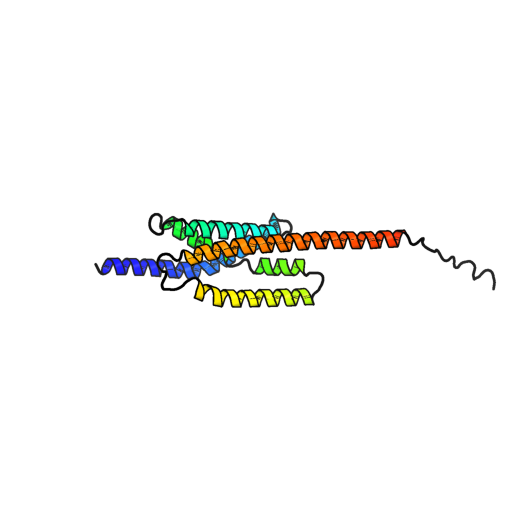55,52,51,51,44,50,54,50,31,51,46,28,50,49,63,57,69,54,64,86,80,84,45,60,69,61,52,48,52,47,53,53,56,63,39,34,64,74,39,51,62,67,59,54,54,54,47,50,50,61,74,34,64,90,40,71,68,65,30,53,53,53,52,51,54,53,54,51,52,49,56,51,49,64,63,51,48,52,69,71,50,65,46,84,85,47,67,95,65,60,49,69,35,29,54,49,52,32,51,50,34,52,51,50,51,50,49,54,53,49,54,50,51,51,52,52,50,52,51,53,52,52,52,50,53,56,49,53,54,52,52,54,63,70,68,53,76,82,78,78,78,75,74,76,71,71,69,79,78,113

InterPro domains:
  IPR036259 MFS transporter superfamily [SSF103473] (20-162)

Nearest PDB structures (foldseek):
  1pw4-assembly1_A  TM=7.316E-01  e=7.532E-02  Escherichia coli
  6ei3-assembly1_A  TM=5.351E-01  e=7.437E-01  Xanthomonas campestris
  7zh0-assembly1_A  TM=5.709E-01  e=1.516E+00  Homo sapiens
  9jdv-assembly1_A  TM=6.712E-01  e=6.978E+00  Homo sapiens
  6kkl-assembly1_A  TM=6.353E-01  e=8.553E+00  Escherichia coli K-12